Protein AF-0000000086547633 (afdb_homodimer)

Nearest PDB structures (foldseek):
  3s8i-assembly1_B  TM=8.108E-01  e=6.116E-10  Homo sapiens
  7efy-assembly1_A-2  TM=8.345E-01  e=5.286E-09  Cryptosporidium hominis
  3s8i-assembly1_A  TM=7.869E-01  e=4.187E-09  Homo sapiens
  4rgh-assembly1_A  TM=7.780E-01  e=7.074E-09  Homo sapiens
  5ys4-assembly1_A  TM=8.271E-01  e=6.870E-08  Leishmania major

Organism: Oryzias melastigma (NCBI:txid30732)

Foldseek 3Di:
DCPVVLLPWWWFWKWFDDDPDDTDIFIETEDAPFAFKEFEPVLCVVRVFDWDWDQDPVGIWIKTQATWIGDPPDIDGGMHTYDYPDPHGMYGYNNRCVVQVKDQDVPQQWIDGPPDPDTTHTDNSPPPPPPPPPVPPDD/DCPVVLLPWWWFWKWFDDDPDDTDIFIETEDAPFAFKEFEPVLCVVRVFDWDWDQDPVGIWIKTQATWIGDPPDIDGGMHTYDYPDPHGMYGYNNRCVVQVKDQDPPQQWIDGPPDPDTTHTDRSPPPPPPPPVPPPPD

Structure (mmCIF, N/CA/C/O backbone):
data_AF-0000000086547633-model_v1
#
loop_
_entity.id
_entity.type
_entity.pdbx_description
1 polymer 'Nuclear receptor-interacting protein 2'
#
loop_
_atom_site.group_PDB
_atom_site.id
_atom_site.type_symbol
_atom_site.label_atom_id
_atom_site.label_alt_id
_atom_site.label_comp_id
_atom_site.label_asym_id
_atom_site.label_entity_id
_atom_site.label_seq_id
_atom_site.pdbx_PDB_ins_code
_atom_site.Cartn_x
_atom_site.Cartn_y
_atom_site.Cartn_z
_atom_site.occupancy
_atom_site.B_iso_or_equiv
_atom_site.auth_seq_id
_atom_site.auth_comp_id
_atom_site.auth_asym_id
_atom_site.auth_atom_id
_atom_site.pdbx_PDB_model_num
ATOM 1 N N . MET A 1 1 ? 9.406 12.094 -18.25 1 25.41 1 MET A N 1
ATOM 2 C CA . MET A 1 1 ? 9.828 11.328 -17.078 1 25.41 1 MET A CA 1
ATOM 3 C C . MET A 1 1 ? 8.625 10.844 -16.281 1 25.41 1 MET A C 1
ATOM 5 O O . MET A 1 1 ? 7.527 11.391 -16.406 1 25.41 1 MET A O 1
ATOM 9 N N . HIS A 1 2 ? 8.641 9.633 -15.438 1 34.62 2 HIS A N 1
ATOM 10 C CA . HIS A 1 2 ? 7.586 8.68 -15.109 1 34.62 2 HIS A CA 1
ATOM 11 C C . HIS A 1 2 ? 6.508 9.32 -14.242 1 34.62 2 HIS A C 1
ATOM 13 O O . HIS A 1 2 ? 6.672 9.43 -13.023 1 34.62 2 HIS A O 1
ATOM 19 N N . SER A 1 3 ? 5.961 10.234 -14.633 1 38 3 SER A N 1
ATOM 20 C CA . SER A 1 3 ? 4.719 10.852 -14.18 1 38 3 SER A CA 1
ATOM 21 C C . SER A 1 3 ? 3.695 9.805 -13.766 1 38 3 SER A C 1
ATOM 23 O O . SER A 1 3 ? 2.533 10.125 -13.516 1 38 3 SER A O 1
ATOM 25 N N . GLY A 1 4 ? 3.916 8.594 -14.133 1 42.56 4 GLY A N 1
ATOM 26 C CA . GLY A 1 4 ? 2.982 7.488 -13.984 1 42.56 4 GLY A CA 1
ATOM 27 C C . GLY A 1 4 ? 2.658 7.172 -12.539 1 42.56 4 GLY A C 1
ATOM 28 O O . GLY A 1 4 ? 1.712 6.434 -12.25 1 42.56 4 GLY A O 1
ATOM 29 N N . LYS A 1 5 ? 3.592 7.543 -11.695 1 50.34 5 LYS A N 1
ATOM 30 C CA . LYS A 1 5 ? 3.508 7.152 -10.297 1 50.34 5 LYS A CA 1
ATOM 31 C C . LYS A 1 5 ? 2.254 7.719 -9.641 1 50.34 5 LYS A C 1
ATOM 33 O O . LYS A 1 5 ? 1.578 7.027 -8.875 1 50.34 5 LYS A O 1
ATOM 38 N N . ALA A 1 6 ? 1.922 9.094 -10.07 1 51.91 6 ALA A N 1
ATOM 39 C CA . ALA A 1 6 ? 0.81 9.773 -9.406 1 51.91 6 ALA A CA 1
ATOM 40 C C . ALA A 1 6 ? -0.529 9.188 -9.852 1 51.91 6 ALA A C 1
ATOM 42 O O . ALA A 1 6 ? -1.504 9.219 -9.094 1 51.91 6 ALA A O 1
ATOM 43 N N . LEU A 1 7 ? -0.428 8.578 -11.062 1 54.03 7 LEU A N 1
ATOM 44 C CA . LEU A 1 7 ? -1.697 8.32 -11.734 1 54.03 7 LEU A CA 1
ATOM 45 C C . LEU A 1 7 ? -2.477 7.215 -11.023 1 54.03 7 LEU A C 1
ATOM 47 O O . LEU A 1 7 ? -3.709 7.203 -11.055 1 54.03 7 LEU A O 1
ATOM 51 N N . ASN A 1 8 ? -1.769 6.344 -10.094 1 66.56 8 ASN A N 1
ATOM 52 C CA . ASN A 1 8 ? -2.615 5.258 -9.61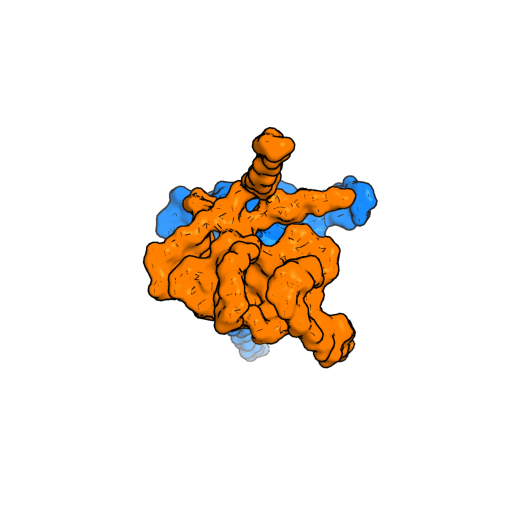7 1 66.56 8 ASN A CA 1
ATOM 53 C C . ASN A 1 8 ? -2.576 5.145 -8.094 1 66.56 8 ASN A C 1
ATOM 55 O O . ASN A 1 8 ? -3.129 4.207 -7.52 1 66.56 8 ASN A O 1
ATOM 59 N N . GLN A 1 9 ? -2.09 6.289 -7.605 1 80.5 9 GLN A N 1
ATOM 60 C CA . GLN A 1 9 ? -2.068 6.215 -6.148 1 80.5 9 GLN A CA 1
ATOM 61 C C . GLN A 1 9 ? -3.414 6.621 -5.559 1 80.5 9 GLN A C 1
ATOM 63 O O . GLN A 1 9 ? -4.055 7.559 -6.043 1 80.5 9 GLN A O 1
ATOM 68 N N . GLN A 1 10 ? -3.928 5.926 -4.605 1 90.38 10 GLN A N 1
ATOM 69 C CA . GLN A 1 10 ? -5.168 6.281 -3.926 1 90.38 10 GLN A CA 1
ATOM 70 C C . GLN A 1 10 ? -4.949 7.422 -2.938 1 90.38 10 GLN A C 1
ATOM 72 O O . GLN A 1 10 ? -4.211 7.27 -1.961 1 90.38 10 GLN A O 1
ATOM 77 N N . SER A 1 11 ? -5.551 8.516 -3.291 1 95 11 SER A N 1
ATOM 78 C CA . SER A 1 11 ? -5.395 9.695 -2.443 1 95 11 SER A CA 1
ATOM 79 C C . SER A 1 11 ? -6.75 10.227 -1.98 1 95 11 SER A C 1
ATOM 81 O O . SER A 1 11 ? -7.781 9.922 -2.588 1 95 11 SER A O 1
ATOM 83 N N . PHE A 1 12 ? -6.797 10.875 -0.845 1 95.75 12 PHE A N 1
ATOM 84 C CA . PHE A 1 12 ? -7.98 11.531 -0.295 1 95.75 12 PHE A CA 1
ATOM 85 C C . PHE A 1 12 ? -7.621 12.898 0.277 1 95.75 12 PHE A C 1
ATOM 87 O O . PHE A 1 12 ? -6.445 13.227 0.415 1 95.75 12 PHE A O 1
ATOM 94 N N . VAL A 1 13 ? -8.609 13.672 0.499 1 95.75 13 VAL A N 1
ATOM 95 C CA . VAL A 1 13 ? -8.383 15.023 1.005 1 95.75 13 VAL A CA 1
ATOM 96 C C . VAL A 1 13 ? -8.531 15.039 2.525 1 95.75 13 VAL A C 1
ATOM 98 O O . VAL A 1 13 ? -9.5 14.5 3.068 1 95.75 13 VAL A O 1
ATOM 101 N N . CYS A 1 14 ? -7.531 15.547 3.154 1 95.25 14 CYS A N 1
ATOM 102 C CA . CYS A 1 14 ? -7.609 15.891 4.57 1 95.25 14 CYS A CA 1
ATOM 103 C C . CYS A 1 14 ? -7.246 17.344 4.805 1 95.25 14 CYS A C 1
ATOM 105 O O . CYS A 1 14 ? -6.996 18.094 3.852 1 95.25 14 CYS A O 1
ATOM 107 N N . ARG A 1 15 ? -7.426 17.766 6.09 1 94.12 15 ARG A N 1
ATOM 108 C CA . ARG A 1 15 ? -7.191 19.172 6.387 1 94.12 15 ARG A CA 1
ATOM 109 C C . ARG A 1 15 ? -6.191 19.328 7.527 1 94.12 15 ARG A C 1
ATOM 111 O O . ARG A 1 15 ? -6.199 18.547 8.484 1 94.12 15 ARG A O 1
ATOM 118 N N . ARG A 1 16 ? -5.367 20.312 7.266 1 93.56 16 ARG A N 1
ATOM 119 C CA . ARG A 1 16 ? -4.508 20.703 8.383 1 93.56 16 ARG A CA 1
ATOM 120 C C . ARG A 1 16 ? -5.328 21.234 9.547 1 93.56 16 ARG A C 1
ATOM 122 O O . ARG A 1 16 ? -6.27 22.016 9.344 1 93.56 16 ARG A O 1
ATOM 129 N N . SER A 1 17 ? -5.004 20.75 10.68 1 89.38 17 SER A N 1
ATOM 130 C CA . SER A 1 17 ? -5.68 21.234 11.875 1 89.38 17 SER A CA 1
ATOM 131 C C . SER A 1 17 ? -4.684 21.797 12.891 1 89.38 17 SER A C 1
ATOM 133 O O . SER A 1 17 ? -3.486 21.5 12.812 1 89.38 17 SER A O 1
ATOM 135 N N . GLY A 1 18 ? -5.059 22.656 13.68 1 77.44 18 GLY A N 1
ATOM 136 C CA . GLY A 1 18 ? -4.223 23.266 14.703 1 77.44 18 GLY A CA 1
ATOM 137 C C . GLY A 1 18 ? -4.586 24.719 14.992 1 77.44 18 GLY A C 1
ATOM 138 O O . GLY A 1 18 ? -5.383 25.312 14.273 1 77.44 18 GLY A O 1
ATOM 139 N N . PRO A 1 19 ? -3.963 24.969 16.156 1 73.31 19 PRO A N 1
ATOM 140 C CA . PRO A 1 19 ? -4.27 26.344 16.547 1 73.31 19 PRO A CA 1
ATOM 141 C C . PRO A 1 19 ? -3.771 27.375 15.531 1 73.31 19 PRO A C 1
ATOM 143 O O . PRO A 1 19 ? -2.711 27.188 14.93 1 73.31 19 PRO A O 1
ATOM 146 N N . ARG A 1 20 ? -4.641 28.375 15.086 1 66.62 20 ARG A N 1
ATOM 147 C CA . ARG A 1 20 ? -4.277 29.562 14.305 1 66.62 20 ARG A CA 1
ATOM 148 C C . ARG A 1 20 ? -4.102 29.203 12.828 1 66.62 20 ARG A C 1
ATOM 150 O O . ARG A 1 20 ? -3.465 29.938 12.078 1 66.62 20 ARG A O 1
ATOM 157 N N . CYS A 1 21 ? -4.414 27.922 12.531 1 66.12 21 CYS A N 1
ATOM 158 C CA . CYS A 1 21 ? -4.215 27.625 11.117 1 66.12 21 CYS A CA 1
ATOM 159 C C . CYS A 1 21 ? -5.523 27.75 10.352 1 66.12 21 CYS A C 1
ATOM 161 O O . CYS A 1 21 ? -6.602 27.547 10.914 1 66.12 21 CYS A O 1
ATOM 163 N N . CYS A 1 22 ? -5.449 28.453 9.336 1 68.38 22 CYS A N 1
ATOM 164 C CA . CYS A 1 22 ? -6.535 28.328 8.367 1 68.38 22 CYS A CA 1
ATOM 165 C C . CYS A 1 22 ? -6.629 26.891 7.848 1 68.38 22 CYS A C 1
ATOM 167 O O . CYS A 1 22 ? -5.621 26.188 7.754 1 68.38 22 CYS A O 1
ATOM 169 N N . GLU A 1 23 ? -7.785 26.453 7.867 1 80.69 23 GLU A N 1
ATOM 170 C CA . GLU A 1 23 ? -7.992 25.094 7.371 1 80.69 23 GLU A CA 1
ATOM 171 C C . GLU A 1 23 ? -7.5 24.953 5.934 1 80.69 23 GLU A C 1
ATOM 173 O O . GLU A 1 23 ? -7.98 25.656 5.035 1 80.69 23 GLU A O 1
ATOM 178 N N . THR A 1 24 ? -6.371 24.328 5.789 1 90.94 24 THR A N 1
ATOM 179 C CA . THR A 1 24 ? -5.797 24.094 4.473 1 90.94 24 THR A CA 1
ATOM 180 C C . THR A 1 24 ? -5.938 22.625 4.082 1 90.94 24 THR A C 1
ATOM 182 O O . THR A 1 24 ? -5.664 21.734 4.891 1 90.94 24 THR A O 1
ATOM 185 N N . GLU A 1 25 ? -6.395 22.484 2.854 1 94 25 GLU A N 1
ATOM 186 C CA . GLU A 1 25 ? -6.547 21.125 2.348 1 94 25 GLU A CA 1
ATOM 187 C C . GLU A 1 25 ? -5.191 20.5 2.047 1 94 25 GLU A C 1
ATOM 189 O O . GLU A 1 25 ? -4.281 21.172 1.554 1 94 25 GLU A O 1
ATOM 194 N N . VAL A 1 26 ? -5.094 19.234 2.348 1 95.38 26 VAL A N 1
ATOM 195 C CA . VAL A 1 26 ? -3.906 18.438 2.061 1 95.38 26 VAL A CA 1
ATOM 196 C C . VAL A 1 26 ? -4.312 17.141 1.354 1 95.38 26 VAL A C 1
ATOM 198 O O . VAL A 1 26 ? -5.219 16.438 1.807 1 95.38 26 VAL A O 1
ATOM 201 N N . LYS A 1 27 ? -3.688 16.859 0.276 1 95.06 27 LYS A N 1
ATOM 202 C CA . LYS A 1 27 ? -3.893 15.586 -0.405 1 95.06 27 LYS A CA 1
ATOM 203 C C . LYS A 1 27 ? -3.006 14.492 0.191 1 95.06 27 LYS A C 1
ATOM 205 O O . LYS A 1 27 ? -1.778 14.594 0.152 1 95.06 27 LYS A O 1
ATOM 210 N N . ALA A 1 28 ? -3.676 13.547 0.728 1 96 28 ALA A N 1
ATOM 211 C CA . ALA A 1 28 ? -2.938 12.445 1.341 1 96 28 ALA A CA 1
ATOM 212 C C . ALA A 1 28 ? -3.098 11.156 0.534 1 96 28 ALA A C 1
ATOM 214 O O . ALA A 1 28 ? -4.211 10.805 0.129 1 96 28 ALA A O 1
ATOM 215 N N . SER A 1 29 ? -2.021 10.508 0.316 1 95.38 29 SER A N 1
ATOM 216 C CA . SER A 1 29 ? -2.037 9.188 -0.296 1 95.38 29 SER A CA 1
ATOM 217 C C . SER A 1 29 ? -1.768 8.094 0.738 1 95.38 29 SER A C 1
ATOM 219 O O . SER A 1 29 ? -1.358 8.391 1.863 1 95.38 29 SER A O 1
ATOM 221 N N . ILE A 1 30 ? -2.078 6.871 0.291 1 95.75 30 ILE A N 1
ATOM 222 C CA . ILE A 1 30 ? -1.912 5.715 1.162 1 95.75 30 ILE A CA 1
ATOM 223 C C . ILE A 1 30 ? -0.838 4.789 0.594 1 95.75 30 ILE A C 1
ATOM 225 O O . ILE A 1 30 ? -0.852 4.473 -0.598 1 95.75 30 ILE A O 1
ATOM 229 N N . ASN A 1 31 ? 0.057 4.414 1.438 1 94.5 31 ASN A N 1
ATOM 230 C CA . ASN A 1 31 ? 1.119 3.502 1.03 1 94.5 31 ASN A CA 1
ATOM 231 C C . ASN A 1 31 ? 1.36 2.418 2.078 1 94.5 31 ASN A C 1
ATOM 233 O O . ASN A 1 31 ? 2.102 2.633 3.039 1 94.5 31 ASN A O 1
ATOM 237 N N . THR A 1 32 ? 0.787 1.24 1.838 1 94.5 32 THR A N 1
ATOM 238 C CA . THR A 1 32 ? 0.922 0.151 2.799 1 94.5 32 THR A CA 1
ATOM 239 C C . THR A 1 32 ? 2.289 -0.516 2.672 1 94.5 32 THR A C 1
ATOM 241 O O . THR A 1 32 ? 2.656 -1.353 3.5 1 94.5 32 THR A O 1
ATOM 244 N N . GLY A 1 33 ? 3.031 -0.165 1.696 1 92.38 33 GLY A N 1
ATOM 245 C CA . GLY A 1 33 ? 4.367 -0.703 1.507 1 92.38 33 GLY A CA 1
ATOM 246 C C . GLY A 1 33 ? 5.434 0.069 2.264 1 92.38 33 GLY A C 1
ATOM 247 O O . GLY A 1 33 ? 6.59 -0.354 2.322 1 92.38 33 GLY A O 1
ATOM 248 N N . SER A 1 34 ? 5.059 1.14 2.779 1 93.69 34 SER A N 1
ATOM 249 C CA . SER A 1 34 ? 5.969 1.955 3.578 1 93.69 34 SER A CA 1
ATOM 250 C C . SER A 1 34 ? 5.562 1.959 5.047 1 93.69 34 SER A C 1
ATOM 252 O O . SER A 1 34 ? 4.391 2.17 5.371 1 93.69 34 SER A O 1
ATOM 254 N N . LEU A 1 35 ? 6.473 1.732 5.898 1 94.31 35 LEU A N 1
ATOM 255 C CA . LEU A 1 35 ? 6.191 1.751 7.328 1 94.31 35 LEU A CA 1
ATOM 256 C C . LEU A 1 35 ? 5.883 3.166 7.805 1 94.31 35 LEU A C 1
ATOM 258 O O . LEU A 1 35 ? 4.941 3.377 8.57 1 94.31 35 LEU A O 1
ATOM 262 N N . HIS A 1 36 ? 6.605 4.133 7.277 1 95.81 36 HIS A N 1
ATOM 263 C CA . HIS A 1 36 ? 6.543 5.5 7.789 1 95.81 36 HIS A CA 1
ATOM 264 C C . HIS A 1 36 ? 5.785 6.41 6.832 1 95.81 36 HIS A C 1
ATOM 266 O O . HIS A 1 36 ? 5.664 6.105 5.641 1 95.81 36 HIS A O 1
ATOM 272 N N . ASN A 1 37 ? 5.352 7.559 7.453 1 96.81 37 ASN A N 1
ATOM 273 C CA . ASN A 1 37 ? 4.77 8.609 6.621 1 96.81 37 ASN A CA 1
ATOM 274 C C . ASN A 1 37 ? 5.848 9.398 5.887 1 96.81 37 ASN A C 1
ATOM 276 O O . ASN A 1 37 ? 6.977 9.516 6.367 1 96.81 37 ASN A O 1
ATOM 280 N N . HIS A 1 38 ? 5.449 9.93 4.773 1 96.69 38 HIS A N 1
ATOM 281 C CA . HIS A 1 38 ? 6.312 10.828 4.016 1 96.69 38 HIS A CA 1
ATOM 282 C C . HIS A 1 38 ? 5.57 12.094 3.607 1 96.69 38 HIS A C 1
ATOM 284 O O . HIS A 1 38 ? 4.379 12.047 3.289 1 96.69 38 HIS A O 1
ATOM 290 N N . ILE A 1 39 ? 6.301 13.18 3.555 1 96.75 39 ILE A N 1
ATOM 291 C CA . ILE A 1 39 ? 5.75 14.461 3.139 1 96.75 39 ILE A CA 1
ATOM 292 C C . ILE A 1 39 ? 6.746 15.18 2.227 1 96.75 39 ILE A C 1
ATOM 294 O O . ILE A 1 39 ? 7.957 15.117 2.451 1 96.75 39 ILE A O 1
ATOM 298 N N . SER A 1 40 ? 6.191 15.828 1.186 1 95.5 40 SER A N 1
ATOM 299 C CA . SER A 1 40 ? 7.082 16.531 0.267 1 95.5 40 SER A CA 1
ATOM 300 C C . SER A 1 40 ? 7.602 17.828 0.886 1 95.5 40 SER A C 1
ATOM 302 O O . SER A 1 40 ? 6.91 18.469 1.681 1 95.5 40 SER A O 1
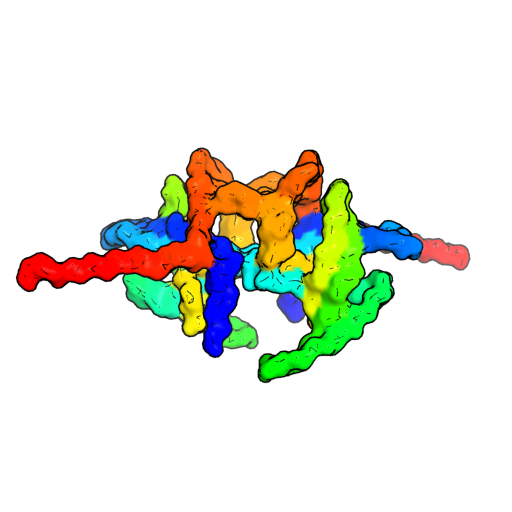ATOM 304 N N . ALA A 1 41 ? 8.852 18.172 0.425 1 95.25 41 ALA A N 1
ATOM 305 C CA . ALA A 1 41 ? 9.414 19.438 0.866 1 95.25 41 ALA A CA 1
ATOM 306 C C . ALA A 1 41 ? 8.516 20.609 0.47 1 95.25 41 ALA A C 1
ATOM 308 O O . ALA A 1 41 ? 8.367 21.578 1.229 1 95.25 41 ALA A O 1
ATOM 309 N N . SER A 1 42 ? 7.969 20.531 -0.694 1 93.75 42 SER A N 1
ATOM 310 C CA . SER A 1 42 ? 7.07 21.594 -1.166 1 93.75 42 SER A CA 1
ATOM 311 C C . SER A 1 42 ? 5.836 21.703 -0.276 1 93.75 42 SER A C 1
ATOM 313 O O . SER A 1 42 ? 5.367 22.797 0.009 1 93.75 42 SER A O 1
ATOM 315 N N . CYS A 1 43 ? 5.262 20.625 0.138 1 93.75 43 CYS A N 1
ATOM 316 C CA . CYS A 1 43 ? 4.113 20.625 1.038 1 93.75 43 CYS A CA 1
ATOM 317 C C . CYS A 1 43 ? 4.48 21.234 2.389 1 93.75 43 CYS A C 1
ATOM 319 O O . CYS A 1 43 ? 3.697 21.984 2.967 1 93.75 43 CYS A O 1
ATOM 321 N N . CYS A 1 44 ? 5.641 20.922 2.918 1 93.5 44 CYS A N 1
ATOM 322 C CA . CYS A 1 44 ? 6.113 21.516 4.164 1 93.5 44 CYS A CA 1
ATOM 323 C C . CYS A 1 44 ? 6.137 23.031 4.074 1 93.5 44 CYS A C 1
ATOM 325 O O . CYS A 1 44 ? 5.652 23.719 4.977 1 93.5 44 CYS A O 1
ATOM 327 N N . ARG A 1 45 ? 6.711 23.422 3.029 1 92.5 45 ARG A N 1
ATOM 328 C CA . ARG A 1 45 ? 6.801 24.875 2.828 1 92.5 45 ARG A CA 1
ATOM 329 C C . ARG A 1 45 ? 5.414 25.5 2.766 1 92.5 45 ARG A C 1
ATOM 331 O O . ARG A 1 45 ? 5.156 26.516 3.416 1 92.5 45 ARG A O 1
ATOM 338 N N . ARG A 1 46 ? 4.531 24.922 2.008 1 90.81 46 ARG A N 1
ATOM 339 C CA . ARG A 1 46 ? 3.172 25.422 1.84 1 90.81 46 ARG A CA 1
ATOM 340 C C . ARG A 1 46 ? 2.451 25.516 3.182 1 90.81 46 ARG A C 1
ATOM 342 O O . ARG A 1 46 ? 1.68 26.453 3.414 1 90.81 46 ARG A O 1
ATOM 349 N N . LEU A 1 47 ? 2.666 24.531 4.062 1 91.19 47 LEU A N 1
ATOM 350 C CA . LEU A 1 47 ? 1.95 24.453 5.332 1 91.19 47 LEU A CA 1
ATOM 351 C C . LEU A 1 47 ? 2.697 25.203 6.43 1 91.19 47 LEU A C 1
ATOM 353 O O . LEU A 1 47 ? 2.213 25.297 7.559 1 91.19 47 LEU A O 1
ATOM 357 N N . GLY A 1 48 ? 3.896 25.625 6.117 1 91.12 48 GLY A N 1
ATOM 358 C CA . GLY A 1 48 ? 4.695 26.328 7.105 1 91.12 48 GLY A CA 1
ATOM 359 C C . GLY A 1 48 ? 5.273 25.406 8.164 1 91.12 48 GLY A C 1
ATOM 360 O O . GLY A 1 48 ? 5.352 25.781 9.344 1 91.12 48 GLY A O 1
ATOM 361 N N . LEU A 1 49 ? 5.633 24.297 7.777 1 92.5 49 LEU A N 1
ATOM 362 C CA . LEU A 1 49 ? 6.199 23.328 8.711 1 92.5 49 LEU A CA 1
ATOM 363 C C . LEU A 1 49 ? 7.723 23.406 8.727 1 92.5 49 LEU A C 1
ATOM 365 O O . LEU A 1 49 ? 8.344 23.609 7.68 1 92.5 49 LEU A O 1
ATOM 369 N N . VAL A 1 50 ? 8.305 23.172 9.891 1 94.62 50 VAL A N 1
ATOM 370 C CA . VAL A 1 50 ? 9.75 23.156 10.062 1 94.62 50 VAL A CA 1
ATOM 371 C C . VAL A 1 50 ? 10.219 21.719 10.32 1 94.62 50 VAL A C 1
ATOM 373 O O . VAL A 1 50 ? 9.711 21.047 11.219 1 94.62 50 VAL A O 1
ATOM 376 N N . ALA A 1 51 ? 11.148 21.281 9.453 1 95.19 51 ALA A N 1
ATOM 377 C CA . ALA A 1 51 ? 11.68 19.922 9.578 1 95.19 51 ALA A CA 1
ATOM 378 C C . ALA A 1 51 ? 12.891 19.891 10.5 1 95.19 51 ALA A C 1
ATOM 380 O O . ALA A 1 51 ? 13.641 20.875 10.594 1 95.19 51 ALA A O 1
ATOM 381 N N . SER A 1 52 ? 12.945 18.719 11.203 1 96 52 SER A N 1
ATOM 382 C CA . SER A 1 52 ? 14.141 18.438 11.992 1 96 52 SER A CA 1
ATOM 383 C C . SER A 1 52 ? 15.047 17.438 11.281 1 96 52 SER A C 1
ATOM 385 O O . SER A 1 52 ? 14.57 16.484 10.656 1 96 52 SER A O 1
ATOM 387 N N . GLU A 1 53 ? 16.297 17.578 11.484 1 95.31 53 GLU A N 1
ATOM 388 C CA . GLU A 1 53 ? 17.266 16.656 10.914 1 95.31 53 GLU A CA 1
ATOM 389 C C . GLU A 1 53 ? 17.469 15.438 11.828 1 95.31 53 GLU A C 1
ATOM 391 O O . GLU A 1 53 ? 17.625 15.586 13.039 1 95.31 53 GLU A O 1
ATOM 396 N N . ASP A 1 54 ? 17.375 14.32 11.203 1 92.25 54 ASP A N 1
ATOM 397 C CA . ASP A 1 54 ? 17.625 13.062 11.906 1 92.25 54 ASP A CA 1
ATOM 398 C C . ASP A 1 54 ? 18.875 12.375 11.383 1 92.25 54 ASP A C 1
ATOM 400 O O . ASP A 1 54 ? 19.031 12.211 10.164 1 92.25 54 ASP A O 1
ATOM 404 N N . ARG A 1 55 ? 19.812 12.141 12.242 1 90.75 55 ARG A N 1
ATOM 405 C CA . ARG A 1 55 ? 21.016 11.422 11.852 1 90.75 55 ARG A CA 1
ATOM 406 C C . ARG A 1 55 ? 20.969 9.969 12.32 1 90.75 55 ARG A C 1
ATOM 408 O O . ARG A 1 55 ? 20.578 9.695 13.461 1 90.75 55 ARG A O 1
ATOM 415 N N . SER A 1 56 ? 21.125 9.117 11.383 1 86.69 56 SER A N 1
ATOM 416 C CA . SER A 1 56 ? 21.188 7.691 11.703 1 86.69 56 SER A CA 1
ATOM 417 C C . SER A 1 56 ? 22.391 7.031 11.016 1 86.69 56 SER A C 1
ATOM 419 O O . SER A 1 56 ? 23.031 7.633 10.156 1 86.69 56 SER A O 1
ATOM 421 N N . PRO A 1 57 ? 22.672 5.848 11.492 1 89.5 57 PRO A N 1
ATOM 422 C CA . PRO A 1 57 ? 23.734 5.121 10.805 1 89.5 57 PRO A CA 1
ATOM 423 C C . PRO A 1 57 ? 23.5 5.004 9.305 1 89.5 57 PRO A C 1
ATOM 425 O O . PRO A 1 57 ? 24.438 4.844 8.531 1 89.5 57 PRO A O 1
ATOM 428 N N . CYS A 1 58 ? 22.281 5.121 8.852 1 85.75 58 CYS A N 1
ATOM 429 C CA . CYS A 1 58 ? 21.938 4.957 7.441 1 85.75 58 CYS A CA 1
ATOM 430 C C . CYS A 1 58 ? 22.031 6.285 6.699 1 85.75 58 CYS A C 1
ATOM 432 O O . CYS A 1 58 ? 21.859 6.332 5.48 1 85.75 58 CYS A O 1
ATOM 434 N N . GLY A 1 59 ? 22.266 7.348 7.434 1 90.31 59 GLY A N 1
ATOM 435 C CA . GLY A 1 59 ? 22.406 8.648 6.793 1 90.31 59 GLY A CA 1
ATOM 436 C C . GLY A 1 59 ? 21.609 9.742 7.488 1 90.31 59 GLY A C 1
ATOM 437 O O . GLY A 1 59 ? 21.312 9.625 8.68 1 90.31 59 GLY A O 1
ATOM 438 N N . VAL A 1 60 ? 21.562 10.766 6.723 1 91.5 60 VAL A N 1
ATOM 439 C CA . VAL A 1 60 ? 20.844 11.938 7.234 1 91.5 60 VAL A CA 1
ATOM 440 C C . VAL A 1 60 ? 19.469 12.016 6.605 1 91.5 60 VAL A C 1
ATOM 442 O O . VAL A 1 60 ? 19.312 11.852 5.395 1 91.5 60 VAL A O 1
ATOM 445 N N . SER A 1 61 ? 18.484 12.227 7.398 1 93.88 61 SER A N 1
ATOM 446 C CA . SER A 1 61 ? 17.109 12.453 6.941 1 93.88 61 SER A CA 1
ATOM 447 C C . SER A 1 61 ? 16.484 13.648 7.656 1 93.88 61 SER A C 1
ATOM 449 O O . SER A 1 61 ? 17.062 14.195 8.586 1 93.88 61 SER A O 1
ATOM 451 N N . SER A 1 62 ? 15.445 14.188 7.07 1 95.62 62 SER A N 1
ATOM 452 C CA . SER A 1 62 ? 14.664 15.25 7.691 1 95.62 62 SER A CA 1
ATOM 453 C C . SER A 1 62 ? 13.242 14.789 7.984 1 95.62 62 SER A C 1
ATOM 455 O O . SER A 1 62 ? 12.664 14.008 7.223 1 95.62 62 SER A O 1
ATOM 457 N N . SER A 1 63 ? 12.734 15.312 9.133 1 97 63 SER A N 1
ATOM 458 C CA . SER A 1 63 ? 11.375 14.93 9.5 1 97 63 SER A CA 1
ATOM 459 C C . SER A 1 63 ? 10.609 16.109 10.094 1 97 63 SER A C 1
ATOM 461 O O . SER A 1 63 ? 11.203 17.047 10.625 1 97 63 SER A O 1
ATOM 463 N N . VAL A 1 64 ? 9.289 15.984 9.859 1 96.88 64 VAL A N 1
ATOM 464 C CA . VAL A 1 64 ? 8.375 16.859 10.594 1 96.88 64 VAL A CA 1
ATOM 465 C C . VAL A 1 64 ? 7.66 16.047 11.68 1 96.88 64 VAL A C 1
ATOM 467 O O . VAL A 1 64 ? 7.23 14.922 11.438 1 96.88 64 VAL A O 1
ATOM 470 N N . THR A 1 65 ? 7.566 16.516 12.852 1 94.12 65 THR A N 1
ATOM 471 C CA . THR A 1 65 ? 6.973 15.773 13.953 1 94.12 65 THR A CA 1
ATOM 472 C C . THR A 1 65 ? 5.668 16.422 14.406 1 94.12 65 THR A C 1
ATOM 474 O O . THR A 1 65 ? 4.938 15.852 15.227 1 94.12 65 THR A O 1
ATOM 477 N N . ALA A 1 66 ? 5.258 17.484 13.891 1 87.94 66 ALA A N 1
ATOM 478 C CA . ALA A 1 66 ? 4.113 18.266 14.367 1 87.94 66 ALA A CA 1
ATOM 479 C C . ALA A 1 66 ? 3.002 18.297 13.32 1 87.94 66 ALA A C 1
ATOM 481 O O . ALA A 1 66 ? 2.391 19.344 13.094 1 87.94 66 ALA A O 1
ATOM 482 N N . LEU A 1 67 ? 2.789 17.297 12.695 1 94 67 LEU A N 1
ATOM 483 C CA . LEU A 1 67 ? 1.656 17.281 11.781 1 94 67 LEU A CA 1
ATOM 484 C C . LEU A 1 67 ? 0.343 17.125 12.539 1 94 67 LEU A C 1
ATOM 486 O O . LEU A 1 67 ? 0.207 16.219 13.359 1 94 67 LEU A O 1
ATOM 490 N N . GLN A 1 68 ? -0.492 18.062 12.438 1 94.88 68 GLN A N 1
ATOM 491 C CA . GLN A 1 68 ? -1.855 17.984 12.945 1 94.88 68 GLN A CA 1
ATOM 492 C C . GLN A 1 68 ? -2.873 18.016 11.812 1 94.88 68 GLN A C 1
ATOM 494 O O . GLN A 1 68 ? -3.039 19.047 11.156 1 94.88 68 GLN A O 1
ATOM 499 N N . LEU A 1 69 ? -3.582 16.953 11.633 1 95.19 69 LEU A N 1
ATOM 500 C CA . LEU A 1 69 ? -4.496 16.812 10.508 1 95.19 69 LEU A CA 1
ATOM 501 C C . LEU A 1 69 ? -5.906 16.5 10.992 1 95.19 69 LEU A C 1
ATOM 503 O O . LEU A 1 69 ? -6.086 15.953 12.078 1 95.19 69 LEU A O 1
ATOM 507 N N . GLN A 1 70 ? -6.789 16.969 10.25 1 93.19 70 GLN A N 1
ATOM 508 C CA . GLN A 1 70 ? -8.164 16.469 10.352 1 93.19 70 GLN A CA 1
ATOM 509 C C . GLN A 1 70 ? -8.492 15.508 9.219 1 93.19 70 GLN A C 1
ATOM 511 O O . GLN A 1 70 ? -8.547 15.898 8.055 1 93.19 70 GLN A O 1
ATOM 516 N N . VAL A 1 71 ? -8.672 14.281 9.516 1 92.44 71 VAL A N 1
ATOM 517 C CA . VAL A 1 71 ? -9.07 13.242 8.578 1 92.44 71 VAL A CA 1
ATOM 518 C C . VAL A 1 71 ? -10.531 12.859 8.805 1 92.44 71 VAL A C 1
ATOM 520 O O . VAL A 1 71 ? -10.844 12.117 9.734 1 92.44 71 VAL A O 1
ATOM 523 N N . GLY A 1 72 ? -11.359 13.289 7.875 1 87.31 72 GLY A N 1
ATOM 524 C CA . GLY A 1 72 ? -12.766 13.242 8.227 1 87.31 72 GLY A CA 1
ATOM 525 C C . GLY A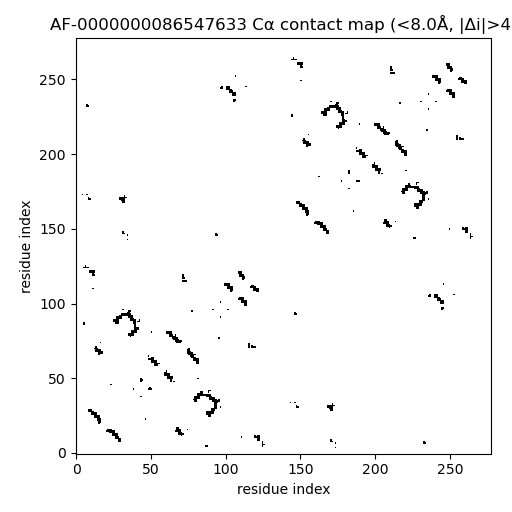 1 72 ? -13.094 13.992 9.508 1 87.31 72 GLY A C 1
ATOM 526 O O . GLY A 1 72 ? -12.812 15.188 9.617 1 87.31 72 GLY A O 1
ATOM 527 N N . ARG A 1 73 ? -13.609 13.242 10.516 1 86.44 73 ARG A N 1
ATOM 528 C CA . ARG A 1 73 ? -13.977 13.859 11.789 1 86.44 73 ARG A CA 1
ATOM 529 C C . ARG A 1 73 ? -12.945 13.547 12.867 1 86.44 73 ARG A C 1
ATOM 531 O O . ARG A 1 73 ? -13.125 13.914 14.031 1 86.44 73 ARG A O 1
ATOM 538 N N . GLN A 1 74 ? -11.914 12.977 12.383 1 89.31 74 GLN A N 1
ATOM 539 C CA . GLN A 1 74 ? -10.906 12.57 13.352 1 89.31 74 GLN A CA 1
ATOM 540 C C . GLN A 1 74 ? -9.656 13.438 13.25 1 89.31 74 GLN A C 1
ATOM 542 O O . GLN A 1 74 ? -9.219 13.773 12.148 1 89.31 74 GLN A O 1
ATOM 547 N N . ALA A 1 75 ? -9.195 13.773 14.492 1 91.69 75 ALA A N 1
ATOM 548 C CA . ALA A 1 75 ? -7.902 14.445 14.547 1 91.69 75 ALA A CA 1
ATOM 549 C C . ALA A 1 75 ? -6.758 13.438 14.516 1 91.69 75 ALA A C 1
ATOM 551 O O . ALA A 1 75 ? -6.832 12.383 15.156 1 91.69 75 ALA A O 1
ATOM 552 N N . LEU A 1 76 ? -5.754 13.773 13.719 1 94.06 76 LEU A N 1
ATOM 553 C CA . LEU A 1 76 ? -4.574 12.922 13.609 1 94.06 76 LEU A CA 1
ATOM 554 C C . LEU A 1 76 ? -3.299 13.727 13.844 1 94.06 76 LEU A C 1
ATOM 556 O O . LEU A 1 76 ? -3.072 14.742 13.188 1 94.06 76 LEU A O 1
ATOM 560 N N . ARG A 1 77 ? -2.594 13.281 14.852 1 95.75 77 ARG A N 1
ATOM 561 C CA . ARG A 1 77 ? -1.236 13.773 15.047 1 95.75 77 ARG A CA 1
ATOM 562 C C . ARG A 1 77 ? -0.206 12.734 14.641 1 95.75 77 ARG A C 1
ATOM 564 O O . ARG A 1 77 ? -0.27 11.578 15.086 1 95.75 77 ARG A O 1
ATOM 571 N N . CYS A 1 78 ? 0.648 13.156 13.805 1 96.69 78 CYS A N 1
ATOM 572 C CA . CYS A 1 78 ? 1.637 12.195 13.328 1 96.69 78 CYS A CA 1
ATOM 573 C C . CYS A 1 78 ? 2.896 12.906 12.844 1 96.69 78 CYS A C 1
ATOM 575 O O . CYS A 1 78 ? 2.973 14.133 12.867 1 96.69 78 CYS A O 1
ATOM 577 N N . SER A 1 79 ? 3.938 12.102 12.516 1 97.44 79 SER A N 1
ATOM 578 C CA . SER A 1 79 ? 5.188 12.578 11.922 1 97.44 79 SER A CA 1
ATOM 579 C C . SER A 1 79 ? 5.367 12.031 10.508 1 97.44 79 SER A C 1
ATOM 581 O O . SER A 1 79 ? 4.648 11.125 10.094 1 97.44 79 SER A O 1
ATOM 583 N N . ALA A 1 80 ? 6.254 12.695 9.828 1 97.38 80 ALA A N 1
ATOM 584 C CA . ALA A 1 80 ? 6.543 12.266 8.469 1 97.38 80 ALA A CA 1
ATOM 585 C C . ALA A 1 80 ? 7.973 12.617 8.07 1 97.38 80 ALA A C 1
ATOM 587 O O . ALA A 1 80 ? 8.477 13.688 8.414 1 97.38 80 ALA A O 1
ATOM 588 N N . PHE A 1 81 ? 8.602 11.719 7.316 1 96.81 81 PHE A N 1
ATOM 589 C CA . PHE A 1 81 ? 9.883 12.031 6.695 1 96.81 81 PHE A CA 1
ATOM 590 C C . PHE A 1 81 ? 9.688 12.945 5.488 1 96.81 81 PHE A C 1
ATOM 592 O O . PHE A 1 81 ? 8.773 12.75 4.691 1 96.81 81 PHE A O 1
ATOM 599 N N . VAL A 1 82 ? 10.609 13.875 5.363 1 96.88 82 VAL A N 1
ATOM 600 C CA . VAL A 1 82 ? 10.531 14.82 4.254 1 96.88 82 VAL A CA 1
ATOM 601 C C .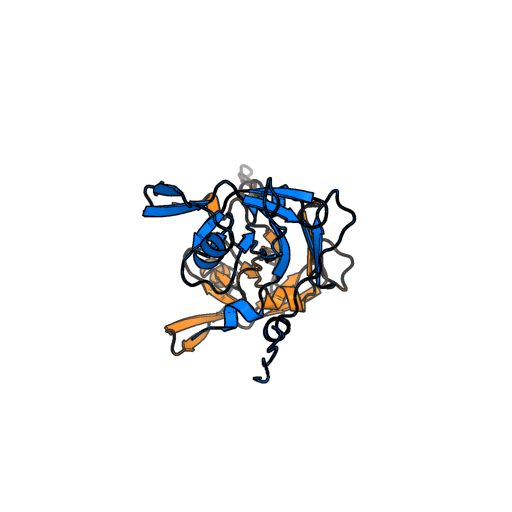 VAL A 1 82 ? 11.227 14.234 3.025 1 96.88 82 VAL A C 1
ATOM 603 O O . VAL A 1 82 ? 12.344 13.727 3.121 1 96.88 82 VAL A O 1
ATOM 606 N N . LYS A 1 83 ? 10.484 14.289 1.936 1 95 83 LYS A N 1
ATOM 607 C CA . LYS A 1 83 ? 11.047 13.844 0.663 1 95 83 LYS A CA 1
ATOM 608 C C . LYS A 1 83 ? 11.07 14.977 -0.354 1 95 83 LYS A C 1
ATOM 610 O O . LYS A 1 83 ? 10.141 15.773 -0.427 1 95 83 LYS A O 1
ATOM 615 N N . GLU A 1 84 ? 12.141 14.953 -1.118 1 87.75 84 GLU A N 1
ATOM 616 C CA . GLU A 1 84 ? 12.258 15.938 -2.189 1 87.75 84 GLU A CA 1
ATOM 617 C C . GLU A 1 84 ? 11.562 15.453 -3.461 1 87.75 84 GLU A C 1
ATOM 619 O O . GLU A 1 84 ? 11.57 14.258 -3.76 1 87.75 84 GLU A O 1
ATOM 624 N N . ASP A 1 85 ? 11.117 16.344 -4.355 1 65.62 85 ASP A N 1
ATOM 625 C CA . ASP A 1 85 ? 10.711 16.172 -5.746 1 65.62 85 ASP A CA 1
ATOM 626 C C . ASP A 1 85 ? 9.625 15.102 -5.875 1 65.62 85 ASP A C 1
ATOM 628 O O . ASP A 1 85 ? 9.648 14.297 -6.805 1 65.62 85 ASP A O 1
ATOM 632 N N . GLU A 1 86 ? 8.688 15.281 -4.844 1 65.94 86 GLU A N 1
ATOM 633 C CA . GLU A 1 86 ? 7.656 14.266 -5.027 1 65.94 86 GLU A CA 1
ATOM 634 C C . GLU A 1 86 ? 6.359 14.875 -5.547 1 65.94 86 GLU A C 1
ATOM 636 O O . GLU A 1 86 ? 6.098 16.062 -5.332 1 65.94 86 GLU A O 1
ATOM 641 N N . ALA A 1 87 ? 5.77 14.031 -6.32 1 64.81 87 ALA A N 1
ATOM 642 C CA . ALA A 1 87 ? 4.496 14.461 -6.895 1 64.81 87 ALA A CA 1
ATOM 643 C C . ALA A 1 87 ? 3.391 14.453 -5.844 1 64.81 87 ALA A C 1
ATOM 645 O O . ALA A 1 87 ? 2.354 15.094 -6.023 1 64.81 87 ALA A O 1
ATOM 646 N N . PHE A 1 88 ? 3.656 13.844 -4.797 1 78 88 PHE A N 1
ATOM 647 C CA . PHE A 1 88 ? 2.609 13.773 -3.785 1 78 88 PHE A CA 1
ATOM 648 C C . PHE A 1 88 ? 2.863 14.789 -2.672 1 78 88 PHE A C 1
ATOM 650 O O . PHE A 1 88 ? 4 15.219 -2.465 1 78 88 PHE A O 1
ATOM 657 N N . GLU A 1 89 ? 1.801 15.164 -2.004 1 91.44 89 GLU A N 1
ATOM 658 C CA . GLU A 1 89 ? 1.943 16.031 -0.834 1 91.44 89 GLU A CA 1
ATOM 659 C C . GLU A 1 89 ? 2.297 15.211 0.408 1 91.44 89 GLU A C 1
ATOM 661 O O . GLU A 1 89 ? 3.439 15.234 0.868 1 91.44 89 GLU A O 1
ATOM 666 N N . LEU A 1 90 ? 1.411 14.43 0.791 1 96.56 90 LEU A N 1
ATOM 667 C CA . LEU A 1 90 ? 1.543 13.617 1.992 1 96.56 90 LEU A CA 1
ATOM 668 C C . LEU A 1 90 ? 1.214 12.156 1.696 1 96.56 90 LEU A C 1
ATOM 670 O O . LEU A 1 90 ? 0.242 11.867 0.995 1 96.56 90 LEU A O 1
ATOM 674 N N . CYS A 1 91 ? 2.018 11.25 2.221 1 96.12 91 CYS A N 1
ATOM 675 C CA . CYS A 1 91 ? 1.783 9.812 2.123 1 96.12 91 CYS A CA 1
ATOM 676 C C . CYS A 1 91 ? 1.729 9.172 3.506 1 96.12 91 CYS A C 1
ATOM 678 O O . CYS A 1 91 ? 2.684 9.273 4.277 1 96.12 91 CYS A O 1
ATOM 680 N N . LEU A 1 92 ? 0.617 8.555 3.773 1 96.62 92 LEU A N 1
ATOM 681 C CA . LEU A 1 92 ? 0.477 7.855 5.047 1 96.62 92 LEU A CA 1
ATOM 682 C C . LEU A 1 92 ? 0.959 6.414 4.93 1 96.62 92 LEU A C 1
ATOM 684 O O . LEU A 1 92 ? 0.512 5.676 4.051 1 96.62 92 LEU A O 1
ATOM 688 N N . GLY A 1 93 ? 1.803 6.09 5.812 1 96.06 93 GLY A N 1
ATOM 689 C CA . GLY A 1 93 ? 2.379 4.754 5.84 1 96.06 93 GLY A CA 1
ATOM 690 C C . GLY A 1 93 ? 1.601 3.783 6.707 1 96.06 93 GLY A C 1
ATOM 691 O O . GLY A 1 93 ? 0.606 4.16 7.328 1 96.06 93 GLY A O 1
ATOM 692 N N . LEU A 1 94 ? 2.072 2.59 6.695 1 95.94 94 LEU A N 1
ATOM 693 C CA . LEU A 1 94 ? 1.373 1.463 7.305 1 95.94 94 LEU A CA 1
ATOM 694 C C . LEU A 1 94 ? 1.214 1.668 8.805 1 95.94 94 LEU A C 1
ATOM 696 O O . LEU A 1 94 ? 0.17 1.34 9.375 1 95.94 94 LEU A O 1
ATOM 700 N N . GLN A 1 95 ? 2.188 2.174 9.469 1 95.06 95 GLN A N 1
ATOM 701 C CA . GLN A 1 95 ? 2.09 2.377 10.914 1 95.06 95 GLN A CA 1
ATOM 702 C C . GLN A 1 95 ? 0.911 3.279 11.266 1 95.06 95 GLN A C 1
ATOM 704 O O . GLN A 1 95 ? 0.116 2.955 12.148 1 95.06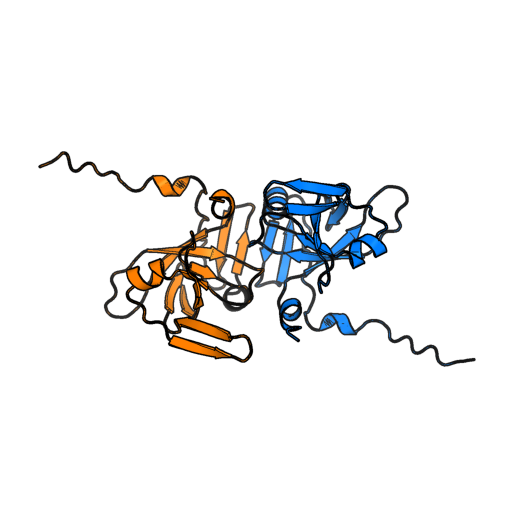 95 GLN A O 1
ATOM 709 N N . THR A 1 96 ? 0.817 4.387 10.586 1 95.75 96 THR A N 1
ATOM 710 C CA . THR A 1 96 ? -0.277 5.324 10.82 1 95.75 96 THR A CA 1
ATOM 711 C C . THR A 1 96 ? -1.613 4.703 10.422 1 95.75 96 THR A C 1
ATOM 713 O O . THR A 1 96 ? -2.605 4.844 11.141 1 95.75 96 THR A O 1
ATOM 716 N N . LEU A 1 97 ? -1.663 3.996 9.344 1 95.06 97 LEU A N 1
ATOM 717 C CA . LEU A 1 97 ? -2.889 3.377 8.852 1 95.06 97 LEU A CA 1
ATOM 718 C C . LEU A 1 97 ? -3.402 2.332 9.836 1 95.06 97 LEU A C 1
ATOM 720 O O . LEU A 1 97 ? -4.613 2.219 10.055 1 95.06 97 LEU A O 1
ATOM 724 N N . LEU A 1 98 ? -2.461 1.572 10.406 1 93.94 98 LEU A N 1
ATOM 725 C CA . LEU A 1 98 ? -2.836 0.588 11.422 1 93.94 98 LEU A CA 1
ATOM 726 C C . LEU A 1 98 ? -3.367 1.272 12.672 1 93.94 98 LEU A C 1
ATOM 728 O O . LEU A 1 98 ? -4.363 0.831 13.25 1 93.94 98 LEU A O 1
ATOM 732 N N . GLU A 1 99 ? -2.713 2.299 13.047 1 92.81 99 GLU A N 1
ATOM 733 C CA . GLU A 1 99 ? -3.162 3.051 14.219 1 92.81 99 GLU A CA 1
ATOM 734 C C . GLU A 1 99 ? -4.582 3.58 14.023 1 92.81 99 GLU A C 1
ATOM 736 O O . GLU A 1 99 ? -5.383 3.588 14.961 1 92.81 99 GLU A O 1
ATOM 741 N N . LEU A 1 100 ? -4.879 3.967 12.836 1 92.75 100 LEU A N 1
ATOM 742 C CA . LEU A 1 100 ? -6.18 4.543 12.516 1 92.75 100 LEU A CA 1
ATOM 743 C C . LEU A 1 100 ? -7.207 3.451 12.242 1 92.75 100 LEU A C 1
ATOM 745 O O . LEU A 1 100 ? -8.391 3.74 12.039 1 92.75 100 LEU A O 1
ATOM 749 N N . LYS A 1 101 ? -6.723 2.193 12.211 1 92.56 101 LYS A N 1
ATOM 750 C CA . LYS A 1 101 ? -7.586 1.054 11.914 1 92.56 101 LYS A CA 1
ATOM 751 C C . LYS A 1 101 ? -8.375 1.28 10.625 1 92.56 101 LYS A C 1
ATOM 753 O O . LYS A 1 101 ? -9.594 1.097 10.602 1 92.56 101 LYS A O 1
ATOM 758 N N . CYS A 1 102 ? -7.68 1.608 9.641 1 93.19 102 CYS A N 1
ATOM 759 C CA . CYS A 1 102 ? -8.266 2.041 8.375 1 93.19 102 CYS A CA 1
ATOM 760 C C . CYS A 1 102 ? -8.766 0.847 7.57 1 93.19 102 CYS A C 1
ATOM 762 O O . CYS A 1 102 ? -8.195 -0.242 7.645 1 93.19 102 CYS A O 1
ATOM 764 N N . CYS A 1 103 ? -9.836 1.155 6.836 1 95.25 103 CYS A N 1
ATOM 765 C CA . CYS A 1 103 ? -10.297 0.256 5.785 1 95.25 103 CYS A CA 1
ATOM 766 C C . CYS A 1 103 ? -10.172 0.911 4.414 1 95.25 103 CYS A C 1
ATOM 768 O O . CYS A 1 103 ? -10.82 1.928 4.148 1 95.25 103 CYS A O 1
ATOM 770 N N . LEU A 1 104 ? -9.336 0.37 3.611 1 96.44 104 LEU A N 1
ATOM 771 C CA . LEU A 1 104 ? -9.188 0.817 2.23 1 96.44 104 LEU A CA 1
ATOM 772 C C . LEU A 1 104 ? -10.102 0.022 1.301 1 96.44 104 LEU A C 1
ATOM 774 O O . LEU A 1 104 ? -9.867 -1.165 1.062 1 96.44 104 LEU A O 1
ATOM 778 N N . ASP A 1 105 ? -11.125 0.656 0.839 1 96 105 ASP A N 1
ATOM 779 C CA . ASP A 1 105 ? -12.078 -0.002 -0.046 1 96 105 ASP A CA 1
ATOM 780 C C . ASP A 1 105 ? -11.875 0.432 -1.496 1 96 105 ASP A C 1
ATOM 782 O O . ASP A 1 105 ? -12.391 1.469 -1.919 1 96 105 ASP A O 1
ATOM 786 N N . LEU A 1 106 ? -11.195 -0.418 -2.262 1 94.94 106 LEU A N 1
ATOM 787 C CA . LEU A 1 106 ? -10.852 -0.087 -3.641 1 94.94 106 LEU A CA 1
ATOM 788 C C . LEU A 1 106 ? -12.039 -0.337 -4.57 1 94.94 106 LEU A C 1
ATOM 790 O O . LEU A 1 106 ? -12.062 0.157 -5.699 1 94.94 106 LEU A O 1
ATOM 794 N N . SER A 1 107 ? -13 -1.088 -4.062 1 92.88 107 SER A N 1
ATOM 795 C CA . SER A 1 107 ? -14.219 -1.313 -4.828 1 92.88 107 SER A CA 1
ATOM 796 C C . SER A 1 107 ? -15.094 -0.064 -4.852 1 92.88 107 SER A C 1
ATOM 798 O O . SER A 1 107 ? -15.469 0.414 -5.926 1 92.88 107 SER A O 1
ATOM 800 N N . SER A 1 108 ? -15.32 0.439 -3.689 1 94 108 SER A N 1
ATOM 801 C CA . SER A 1 108 ? -16.156 1.632 -3.566 1 94 108 SER A CA 1
ATOM 802 C C . SER A 1 108 ? -15.32 2.902 -3.668 1 94 108 SER A C 1
ATOM 804 O O . SER A 1 108 ? -15.859 4.008 -3.695 1 94 108 SER A O 1
ATOM 806 N N . ARG A 1 109 ? -13.984 2.771 -3.684 1 95 109 ARG A N 1
ATOM 807 C CA . ARG A 1 109 ? -13.016 3.857 -3.805 1 95 109 ARG A CA 1
ATOM 808 C C . ARG A 1 109 ? -13.148 4.836 -2.643 1 95 109 ARG A C 1
ATOM 810 O O . ARG A 1 109 ? -13.289 6.043 -2.854 1 95 109 ARG A O 1
ATOM 817 N N . VAL A 1 110 ? -13.18 4.289 -1.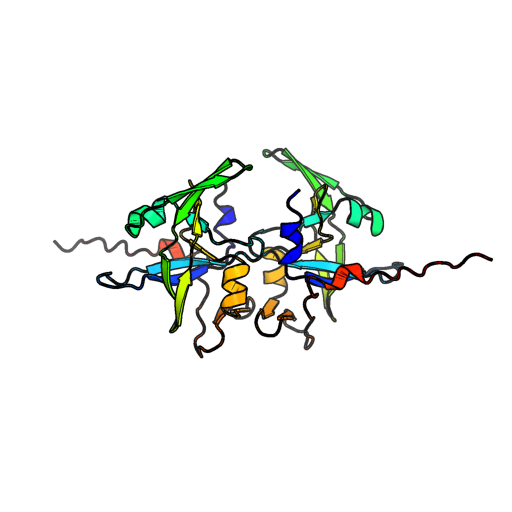479 1 96.44 110 VAL A N 1
ATOM 818 C CA . VAL A 1 110 ? -13.242 5.105 -0.27 1 96.44 110 VAL A CA 1
ATOM 819 C C . VAL A 1 110 ? -12.266 4.555 0.772 1 96.44 110 VAL A C 1
ATOM 821 O O . VAL A 1 110 ? -11.875 3.387 0.708 1 96.44 110 VAL A O 1
ATOM 824 N N . VAL A 1 111 ? -11.867 5.398 1.644 1 96.12 111 VAL A N 1
ATOM 825 C CA . VAL A 1 111 ? -11.164 4.992 2.857 1 96.12 111 VAL A CA 1
ATOM 826 C C . VAL A 1 111 ? -12.031 5.293 4.078 1 96.12 111 VAL A C 1
ATOM 828 O O . VAL A 1 111 ? -12.68 6.34 4.148 1 96.12 111 VAL A O 1
ATOM 831 N N . LYS A 1 112 ? -12.023 4.348 4.961 1 94.94 112 LYS A N 1
ATOM 832 C CA . LYS A 1 112 ? -12.789 4.465 6.199 1 94.94 112 LYS A CA 1
ATOM 833 C C . LYS A 1 112 ? -11.875 4.402 7.418 1 94.94 112 LYS A C 1
ATOM 835 O O . LYS A 1 112 ? -10.906 3.637 7.434 1 94.94 112 LYS A O 1
ATOM 840 N N . PHE A 1 113 ? -12.188 5.168 8.344 1 91.69 113 PHE A N 1
ATOM 841 C CA . PHE A 1 113 ? -11.469 5.156 9.617 1 91.69 113 PHE A CA 1
ATOM 842 C C . PHE A 1 113 ? -12.383 4.715 10.75 1 91.69 113 PHE A C 1
ATOM 844 O O . PHE A 1 113 ? -13.547 5.125 10.812 1 91.69 113 PHE A O 1
ATOM 851 N N . GLN A 1 114 ? -11.852 3.799 11.516 1 82.94 114 GLN A N 1
ATOM 852 C CA . GLN A 1 114 ? -12.664 3.277 12.617 1 82.94 114 GLN A CA 1
ATOM 853 C C . GLN A 1 114 ? -13 4.375 13.617 1 82.94 114 GLN A C 1
ATOM 855 O O . GLN A 1 114 ? -12.156 5.215 13.938 1 82.94 114 GLN A O 1
ATOM 860 N N . GLY A 1 115 ? -14.133 4.34 14.141 1 77.5 115 GLY A N 1
ATOM 861 C CA . GLY A 1 115 ? -14.586 5.309 15.125 1 77.5 115 GLY A CA 1
ATOM 862 C C . GLY A 1 115 ? -15.273 6.512 14.508 1 77.5 115 GLY A C 1
ATOM 863 O O . GLY A 1 115 ? -15.852 7.34 15.227 1 77.5 115 GLY A O 1
ATOM 864 N N . CYS A 1 116 ? -15.07 6.57 13.18 1 72.5 116 CYS A N 1
ATOM 865 C CA . CYS A 1 116 ? -15.758 7.645 12.484 1 72.5 116 CYS A CA 1
ATOM 866 C C . CYS A 1 116 ? -16.734 7.09 11.453 1 72.5 116 CYS A C 1
ATOM 868 O O . CYS A 1 116 ? -16.516 6.012 10.898 1 72.5 116 CYS A O 1
ATOM 870 N N . ASP A 1 117 ? -17.891 7.375 11.5 1 77.94 117 ASP A N 1
ATOM 871 C CA . ASP A 1 117 ? -18.875 6.926 10.523 1 77.94 117 ASP A CA 1
ATOM 872 C C . ASP A 1 117 ? -18.688 7.633 9.18 1 77.94 117 ASP A C 1
ATOM 874 O O . ASP A 1 117 ? -19.594 7.676 8.359 1 77.94 117 ASP A O 1
ATOM 878 N N . GLU A 1 118 ? -17.547 8.086 8.977 1 88.19 118 GLU A N 1
ATOM 879 C CA . GLU A 1 118 ? -17.344 8.828 7.734 1 88.19 118 GLU A CA 1
ATOM 880 C C . GLU A 1 118 ? -16.438 8.062 6.773 1 88.19 118 GLU A C 1
ATOM 882 O O . GLU A 1 118 ? -15.445 7.457 7.199 1 88.19 118 GLU A O 1
ATOM 887 N N . GLU A 1 119 ? -16.828 8.078 5.512 1 93.81 119 GLU A N 1
ATOM 888 C CA . GLU A 1 119 ? -16.031 7.57 4.398 1 93.81 119 GLU A CA 1
ATOM 889 C C . GLU A 1 119 ? -15.453 8.711 3.57 1 93.81 119 GLU A C 1
ATOM 891 O O . GLU A 1 119 ? -16.172 9.648 3.203 1 93.81 119 GLU A O 1
ATOM 896 N N . LEU A 1 120 ? -14.203 8.641 3.439 1 95.94 120 LEU A N 1
ATOM 897 C CA . LEU A 1 120 ? -13.57 9.625 2.572 1 95.94 120 LEU A CA 1
ATOM 898 C C . LEU A 1 120 ? -13.336 9.055 1.177 1 95.94 120 LEU A C 1
ATOM 900 O O . LEU A 1 120 ? -12.711 8.008 1.028 1 95.94 120 LEU A O 1
ATOM 904 N N . PRO A 1 121 ? -13.844 9.805 0.165 1 96.12 121 PRO A N 1
ATOM 905 C CA . PRO A 1 121 ? -13.641 9.305 -1.198 1 96.12 121 PRO A CA 1
ATOM 906 C C . PRO A 1 121 ? -12.203 9.469 -1.681 1 96.12 121 PRO A C 1
ATOM 908 O O . PRO A 1 121 ? -11.555 10.469 -1.363 1 96.12 121 PRO A O 1
ATOM 911 N N . PHE A 1 122 ? -11.695 8.5 -2.48 1 95.94 122 PHE A N 1
ATOM 912 C CA . PHE A 1 122 ? -10.43 8.688 -3.188 1 95.94 122 PHE A CA 1
ATOM 913 C C . PHE A 1 122 ? -10.594 9.664 -4.34 1 95.94 122 PHE A C 1
ATOM 915 O O . PHE A 1 122 ? -11.617 9.648 -5.039 1 95.94 122 PHE A O 1
ATOM 922 N N . LEU A 1 123 ? -9.547 10.383 -4.465 1 92.94 123 LEU A N 1
ATOM 923 C CA . LEU A 1 123 ? -9.539 11.336 -5.566 1 92.94 123 LEU A CA 1
ATOM 924 C C . LEU A 1 123 ? -9.422 10.625 -6.906 1 92.94 123 LEU A C 1
ATOM 926 O O . LEU A 1 123 ? -8.789 9.57 -7.004 1 92.94 123 LEU A O 1
ATOM 930 N N . ASN A 1 124 ? -10.094 11.211 -8.008 1 79.56 124 ASN A N 1
ATOM 931 C CA . ASN A 1 124 ? -9.953 10.68 -9.359 1 79.56 124 ASN A CA 1
ATOM 932 C C . ASN A 1 124 ? -8.594 11.016 -9.961 1 79.56 124 ASN A C 1
ATOM 934 O O . ASN A 1 124 ? -8.039 12.086 -9.703 1 79.56 124 ASN A O 1
ATOM 938 N N . ALA A 1 125 ? -7.855 10.117 -10.312 1 62.84 125 ALA A N 1
ATOM 939 C CA . ALA A 1 125 ? -6.582 10.398 -10.969 1 62.84 125 ALA A CA 1
ATOM 940 C C . ALA A 1 125 ? -6.695 11.609 -11.891 1 62.84 125 ALA A C 1
ATOM 942 O O . ALA A 1 125 ? -5.773 12.43 -11.969 1 62.84 125 ALA A O 1
ATOM 943 N N . TRP A 1 126 ? -7.68 11.734 -12.703 1 50 126 TRP A N 1
ATOM 944 C CA . TRP A 1 126 ? -7.844 12.82 -13.656 1 50 126 TRP A CA 1
ATOM 945 C C . TRP A 1 126 ? -8.273 14.102 -12.953 1 50 126 TRP A C 1
ATOM 947 O O . TRP A 1 126 ? -8.102 15.203 -13.484 1 50 126 TRP A O 1
ATOM 957 N N . SER A 1 127 ? -8.625 14.078 -11.875 1 46.53 127 SER A N 1
ATOM 958 C CA . SER A 1 127 ? -9.273 15.25 -11.289 1 46.53 127 SER A CA 1
ATOM 959 C C . SER A 1 127 ? -8.273 16.359 -11.031 1 46.53 127 SER A C 1
ATOM 961 O O . SER A 1 127 ? -8.656 17.484 -10.664 1 46.53 127 SER A O 1
ATOM 963 N N . ASP A 1 128 ? -7.016 16.172 -10.992 1 44.22 128 ASP A N 1
ATOM 964 C CA . ASP A 1 128 ? -6.242 17.328 -10.539 1 44.22 128 ASP A CA 1
ATOM 965 C C . ASP A 1 128 ? -6.383 18.5 -11.508 1 44.22 128 ASP A C 1
ATOM 967 O O . ASP A 1 128 ? -5.98 19.625 -11.195 1 44.22 128 ASP A O 1
ATOM 971 N N . SER A 1 129 ? -6.441 18.25 -12.82 1 38.84 129 SER A N 1
ATOM 972 C CA . SER A 1 129 ? -6.242 19.453 -13.641 1 38.84 129 SER A CA 1
ATOM 973 C C . SER A 1 129 ? -7.371 20.453 -13.43 1 38.84 129 SER A C 1
ATOM 975 O O . SER A 1 129 ? -7.48 21.438 -14.172 1 38.84 129 SER A O 1
ATOM 977 N N . GLN A 1 130 ? -8.414 20.109 -12.852 1 35.34 130 GLN A N 1
ATOM 978 C CA . GLN A 1 130 ? -9.375 21.203 -12.867 1 35.34 130 GLN A CA 1
ATOM 979 C C . GLN A 1 130 ? -8.938 22.344 -11.961 1 35.34 130 GLN A C 1
ATOM 981 O O . GLN A 1 130 ? -9.766 23.031 -11.359 1 35.34 130 GLN A O 1
ATOM 986 N N . CYS A 1 131 ? -7.742 22.422 -11.57 1 37.41 131 CYS A N 1
ATOM 987 C CA . CYS A 1 131 ? -7.527 23.75 -10.984 1 37.41 131 CYS A CA 1
ATOM 988 C C . CYS A 1 131 ? -7.996 24.844 -11.938 1 37.41 131 CYS A C 1
ATOM 990 O O . CYS A 1 131 ? -7.953 24.672 -13.156 1 37.41 131 CYS A O 1
ATOM 992 N N . GLN A 1 132 ? -8.812 25.859 -11.414 1 33.84 132 GLN A N 1
ATOM 993 C CA . GLN A 1 132 ? -9.5 27.062 -11.867 1 33.84 132 GLN A CA 1
ATOM 994 C C . GLN A 1 132 ? -8.57 27.938 -12.695 1 33.84 132 GLN A C 1
ATOM 996 O O . GLN A 1 132 ? -7.633 28.547 -12.164 1 33.84 132 GLN A O 1
ATOM 1001 N N . HIS A 1 133 ? -8.164 27.516 -13.883 1 34.78 133 HIS A N 1
ATOM 1002 C CA . HIS A 1 133 ? -7.754 28.578 -14.797 1 34.78 133 HIS A CA 1
ATOM 1003 C C . HIS A 1 133 ? -8.727 29.75 -14.75 1 34.78 133 HIS A C 1
ATOM 1005 O O . HIS A 1 133 ? -9.812 29.688 -15.336 1 34.78 133 HIS A O 1
ATOM 1011 N N . ASP A 1 134 ? -9.039 30.297 -13.516 1 31.36 134 ASP A N 1
ATOM 1012 C CA . ASP A 1 134 ? -9.617 31.625 -13.633 1 31.36 134 ASP A CA 1
ATOM 1013 C C . ASP A 1 134 ? -8.742 32.531 -14.5 1 31.36 134 ASP A C 1
ATOM 1015 O O . ASP A 1 134 ? -7.598 32.812 -14.148 1 31.36 134 ASP A O 1
ATOM 1019 N N . THR A 1 135 ? -8.711 32.219 -15.805 1 33.62 135 THR A N 1
ATOM 1020 C CA . THR A 1 135 ? -8.328 33.219 -16.797 1 33.62 135 THR A CA 1
ATOM 1021 C C . THR A 1 135 ? -8.82 34.625 -16.375 1 33.62 135 THR A C 1
ATOM 1023 O O . THR A 1 135 ? -10.023 34.844 -16.234 1 33.62 135 THR A O 1
ATOM 1026 N N . ASN A 1 136 ? -8.102 35.312 -15.492 1 30.5 136 ASN A N 1
ATOM 1027 C CA . ASN A 1 136 ? -8.148 36.75 -15.297 1 30.5 136 ASN A CA 1
ATOM 1028 C C . ASN A 1 136 ? -8.141 37.5 -16.625 1 30.5 136 ASN A C 1
ATOM 1030 O O . ASN A 1 136 ? -7.152 37.469 -17.359 1 30.5 136 ASN A O 1
ATOM 1034 N N . GLU A 1 137 ? -9.227 37.344 -17.484 1 31.81 137 GLU A N 1
ATOM 1035 C CA . GLU A 1 137 ? -9.516 38.438 -18.406 1 31.81 137 GLU A CA 1
ATOM 1036 C C . GLU A 1 137 ? -9.266 39.781 -17.766 1 31.81 137 GLU A C 1
ATOM 1038 O O . GLU A 1 137 ? -9.797 40.062 -16.688 1 31.81 137 GLU A O 1
ATOM 1043 N N . ASN A 1 138 ? -8.148 40.531 -18.109 1 32.91 138 ASN A N 1
ATOM 1044 C CA . ASN A 1 138 ? -7.648 41.875 -18 1 32.91 138 ASN A CA 1
ATOM 1045 C C . ASN A 1 138 ? -8.766 42.906 -18.188 1 32.91 138 ASN A C 1
ATOM 1047 O O . ASN A 1 138 ? -9.531 42.844 -19.141 1 32.91 138 ASN A O 1
ATOM 1051 N N . LEU A 1 139 ? -8.797 43.844 -17.156 1 24.09 139 LEU A N 1
ATOM 1052 C CA . LEU A 1 139 ? -9.078 45.25 -17.203 1 24.09 139 LEU A CA 1
ATOM 1053 C C . LEU A 1 139 ? -8.117 45.969 -18.156 1 24.09 139 LEU A C 1
ATOM 1055 O O . LEU A 1 139 ? -6.906 45.719 -18.109 1 24.09 139 LEU A O 1
ATOM 1059 N N . MET B 1 1 ? 21.047 -5.637 9.016 1 25.2 1 MET B N 1
ATOM 1060 C CA . MET B 1 1 ? 20.219 -6.52 8.188 1 25.2 1 MET B CA 1
ATOM 1061 C C . MET B 1 1 ? 18.75 -6.387 8.562 1 25.2 1 MET B C 1
ATOM 1063 O O . MET B 1 1 ? 18.344 -6.762 9.664 1 25.2 1 MET B O 1
ATOM 1067 N N . HIS B 1 2 ? 17.953 -5.316 8.055 1 34.56 2 HIS B N 1
ATOM 1068 C CA . HIS B 1 2 ? 16.734 -4.555 8.328 1 34.56 2 HIS B CA 1
ATOM 1069 C C . HIS B 1 2 ? 15.492 -5.434 8.219 1 34.56 2 HIS B C 1
ATOM 1071 O O . HIS B 1 2 ? 14.977 -5.648 7.117 1 34.56 2 HIS B O 1
ATOM 1077 N N . SER B 1 3 ? 15.43 -6.383 8.875 1 37.59 3 SER B N 1
ATOM 1078 C CA . SER B 1 3 ? 14.375 -7.34 9.211 1 37.59 3 SER B CA 1
ATOM 1079 C C . SER B 1 3 ? 13.047 -6.637 9.469 1 37.59 3 SER B C 1
ATOM 1081 O O . SER B 1 3 ? 12.047 -7.285 9.781 1 37.59 3 SER B O 1
ATOM 1083 N N . GLY B 1 4 ? 13.047 -5.375 9.727 1 43.22 4 GLY B N 1
ATOM 1084 C CA . GLY B 1 4 ? 11.914 -4.586 10.18 1 43.22 4 GLY B CA 1
ATOM 1085 C C . GLY B 1 4 ? 10.82 -4.461 9.125 1 43.22 4 GLY B C 1
ATOM 1086 O O . GLY B 1 4 ? 9.68 -4.125 9.445 1 43.22 4 GLY B O 1
ATOM 1087 N N . LYS B 1 5 ? 11.266 -4.508 7.891 1 49.47 5 LYS B N 1
ATOM 1088 C CA . LYS B 1 5 ? 10.391 -4.281 6.746 1 49.47 5 LYS B CA 1
ATOM 1089 C C . LYS B 1 5 ? 9.281 -5.328 6.684 1 49.47 5 LYS B C 1
ATOM 1091 O O . LYS B 1 5 ? 8.133 -5.008 6.383 1 49.47 5 LYS B O 1
ATOM 1096 N N . ALA B 1 6 ? 9.727 -6.66 7.109 1 51.38 6 ALA B N 1
ATOM 1097 C CA . ALA B 1 6 ? 8.758 -7.746 7.004 1 51.38 6 ALA B CA 1
ATOM 1098 C C . ALA B 1 6 ? 7.703 -7.648 8.102 1 51.38 6 ALA B C 1
ATOM 1100 O O . ALA B 1 6 ? 6.562 -8.086 7.918 1 51.38 6 ALA B O 1
ATOM 1101 N N . LEU B 1 7 ? 8.141 -6.949 9.188 1 53.91 7 LEU B N 1
ATOM 1102 C CA . LEU B 1 7 ? 7.383 -7.074 10.422 1 53.91 7 LEU B CA 1
ATOM 1103 C C . LEU B 1 7 ? 6.035 -6.367 10.312 1 53.91 7 LEU B C 1
ATOM 1105 O O . LEU B 1 7 ? 5.059 -6.777 10.938 1 53.91 7 LEU B O 1
ATOM 1109 N N . ASN B 1 8 ? 5.871 -5.441 9.234 1 66.62 8 ASN B N 1
ATOM 1110 C CA . ASN B 1 8 ? 4.586 -4.754 9.336 1 66.62 8 ASN B CA 1
ATOM 1111 C C . ASN B 1 8 ? 3.824 -4.793 8.016 1 66.62 8 ASN B C 1
ATOM 1113 O O . ASN B 1 8 ? 2.779 -4.152 7.875 1 66.62 8 ASN B O 1
ATOM 1117 N N . GLN B 1 9 ? 4.352 -5.734 7.242 1 80.88 9 GLN B N 1
ATOM 1118 C CA . GLN B 1 9 ? 3.619 -5.805 5.984 1 80.88 9 GLN B CA 1
ATOM 1119 C C . GLN B 1 9 ? 2.387 -6.695 6.113 1 80.88 9 GLN B C 1
ATOM 1121 O O . GLN B 1 9 ? 2.436 -7.738 6.766 1 80.88 9 GLN B O 1
ATOM 1126 N N . GLN B 1 10 ? 1.281 -6.297 5.621 1 90.38 10 GLN B N 1
ATOM 1127 C CA . GLN B 1 10 ? 0.072 -7.113 5.629 1 90.38 10 GLN B CA 1
ATOM 1128 C C . GLN B 1 10 ? 0.137 -8.203 4.559 1 90.38 10 GLN B C 1
ATOM 1130 O O . GLN B 1 10 ? 0.178 -7.898 3.363 1 90.38 10 GLN B O 1
ATOM 1135 N N . SER B 1 11 ? 0.197 -9.398 5.059 1 94.94 11 SER B N 1
ATOM 1136 C CA . SER B 1 11 ? 0.289 -10.531 4.137 1 94.94 11 SER B CA 1
ATOM 1137 C C . SER B 1 11 ? -0.837 -11.531 4.375 1 94.94 11 SER B C 1
ATOM 1139 O O . SER B 1 11 ? -1.446 -11.547 5.445 1 94.94 11 SER B O 1
ATOM 1141 N N . PHE B 1 12 ? -1.226 -12.258 3.373 1 95.69 12 PHE B N 1
ATOM 1142 C CA . PHE B 1 12 ? -2.217 -13.328 3.439 1 95.69 12 PHE B CA 1
ATOM 1143 C C . PHE B 1 12 ? -1.76 -14.539 2.635 1 95.69 12 PHE B C 1
ATOM 1145 O O . PHE B 1 12 ? -0.785 -14.461 1.884 1 95.69 12 PHE B O 1
ATOM 1152 N N . VAL B 1 13 ? -2.377 -15.625 2.861 1 95.81 13 VAL B N 1
ATOM 1153 C CA . VAL B 1 13 ? -2 -16.859 2.184 1 95.81 13 VAL B CA 1
ATOM 1154 C C . VAL B 1 13 ? -2.881 -17.062 0.952 1 95.81 13 VAL B C 1
ATOM 1156 O O . VAL B 1 13 ? -4.105 -16.938 1.029 1 95.81 13 VAL B O 1
ATOM 1159 N N . CYS B 1 14 ? -2.242 -17.266 -0.132 1 95.19 14 CYS B N 1
ATOM 1160 C CA . CYS B 1 14 ? -2.908 -17.75 -1.339 1 95.19 14 CYS B CA 1
ATOM 1161 C C . CYS B 1 14 ? -2.248 -19.016 -1.859 1 95.19 14 CYS B C 1
ATOM 1163 O O . CYS B 1 14 ? -1.321 -19.531 -1.238 1 95.19 14 CYS B O 1
ATOM 1165 N N . ARG B 1 15 ? -2.893 -19.578 -2.916 1 94.12 15 ARG B N 1
ATOM 1166 C CA . ARG B 1 15 ? -2.385 -20.844 -3.426 1 94.12 15 ARG B CA 1
ATOM 1167 C C . ARG B 1 15 ? -2.107 -20.75 -4.922 1 94.12 15 ARG B C 1
ATOM 1169 O O . ARG B 1 15 ? -2.855 -20.109 -5.664 1 94.12 15 ARG B O 1
ATOM 1176 N N . ARG B 1 16 ? -0.993 -21.375 -5.211 1 93.44 16 ARG B N 1
ATOM 1177 C CA . ARG B 1 16 ? -0.743 -21.547 -6.637 1 93.44 16 ARG B CA 1
ATOM 1178 C C . ARG B 1 16 ? -1.798 -22.453 -7.273 1 93.44 16 ARG B C 1
ATOM 1180 O O . ARG B 1 16 ? -2.172 -23.484 -6.703 1 93.44 16 ARG B O 1
ATOM 1187 N N . SER B 1 17 ? -2.289 -21.984 -8.344 1 89.06 17 SER B N 1
ATOM 1188 C CA . SER B 1 17 ? -3.264 -22.797 -9.07 1 89.06 17 SER B CA 1
ATOM 1189 C C . SER B 1 17 ? -2.797 -23.078 -10.5 1 89.06 17 SER B C 1
ATOM 1191 O O . SER B 1 17 ? -1.927 -22.375 -11.023 1 89.06 17 SER B O 1
ATOM 1193 N N . GLY B 1 18 ? -3.16 -24.094 -11.07 1 77 18 GLY B N 1
ATOM 1194 C CA . GLY B 1 18 ? -2.807 -24.484 -12.43 1 77 18 GLY B CA 1
ATOM 1195 C C . GLY B 1 18 ? -2.785 -25.984 -12.633 1 77 18 GLY B C 1
ATOM 1196 O O . GLY B 1 18 ? -2.871 -26.75 -11.672 1 77 18 GLY B O 1
ATOM 1197 N N . PRO B 1 19 ? -2.811 -26.109 -13.969 1 73.31 19 PRO B N 1
ATOM 1198 C CA . PRO B 1 19 ? -2.801 -27.547 -14.289 1 73.31 19 PRO B CA 1
ATOM 1199 C C . PRO B 1 19 ? -1.55 -28.25 -13.766 1 73.31 19 PRO B C 1
ATOM 1201 O O . PRO B 1 19 ? -0.46 -27.672 -13.773 1 73.31 19 PRO B O 1
ATOM 1204 N N . ARG B 1 20 ? -1.677 -29.438 -13.023 1 67.12 20 ARG B N 1
ATOM 1205 C CA . ARG B 1 20 ? -0.604 -30.344 -12.656 1 67.12 20 ARG B CA 1
ATOM 1206 C C . ARG B 1 20 ? 0.17 -29.828 -11.445 1 67.12 20 ARG B C 1
ATOM 1208 O O . ARG B 1 20 ? 1.309 -30.234 -11.211 1 67.12 20 ARG B O 1
ATOM 1215 N N . CYS B 1 21 ? -0.345 -28.703 -10.914 1 66 21 CYS B N 1
ATOM 1216 C CA . CYS B 1 21 ? 0.44 -28.234 -9.773 1 66 21 CYS B CA 1
ATOM 1217 C C . CYS B 1 21 ? -0.177 -28.688 -8.461 1 66 21 CYS B C 1
ATOM 1219 O O . CYS B 1 21 ? -1.388 -28.906 -8.383 1 66 21 CYS B O 1
ATOM 1221 N N . CYS B 1 22 ? 0.64 -29.25 -7.695 1 68.5 22 CYS B N 1
ATOM 1222 C CA . CYS B 1 22 ? 0.222 -29.391 -6.305 1 68.5 22 CYS B CA 1
ATOM 1223 C C . CYS B 1 22 ? -0.066 -28.031 -5.68 1 68.5 22 CYS B C 1
ATOM 1225 O O . CYS B 1 22 ? 0.556 -27.031 -6.043 1 68.5 22 CYS B O 1
ATOM 1227 N N . GLU B 1 23 ? -1.146 -28 -5.074 1 81 23 GLU B N 1
ATOM 1228 C CA . GLU B 1 23 ? -1.513 -26.75 -4.422 1 81 23 GLU B CA 1
ATOM 1229 C C . GLU B 1 23 ? -0.444 -26.312 -3.424 1 81 23 GLU B C 1
ATOM 1231 O O . GLU B 1 23 ? -0.141 -27.047 -2.473 1 81 23 GLU B O 1
ATOM 1236 N N . THR B 1 24 ? 0.316 -25.359 -3.824 1 91 24 THR B N 1
ATOM 1237 C CA . THR B 1 24 ? 1.355 -24.812 -2.959 1 91 24 THR B CA 1
ATOM 1238 C C . THR B 1 24 ? 0.942 -23.438 -2.414 1 91 24 THR B C 1
ATOM 1240 O O . THR B 1 24 ? 0.447 -22.594 -3.16 1 91 24 THR B O 1
ATOM 1243 N N . GLU B 1 25 ? 1.145 -23.359 -1.12 1 93.75 25 GLU B N 1
ATOM 1244 C CA . GLU B 1 25 ? 0.821 -22.078 -0.48 1 93.75 25 GLU B CA 1
ATOM 1245 C C . GLU B 1 25 ? 1.835 -21 -0.853 1 93.75 25 GLU B C 1
ATOM 1247 O O . GLU B 1 25 ? 3.031 -21.281 -0.954 1 93.75 25 GLU B O 1
ATOM 1252 N N . VAL B 1 26 ? 1.349 -19.828 -1.036 1 95.31 26 VAL B N 1
ATOM 1253 C CA . VAL B 1 26 ? 2.164 -18.656 -1.317 1 95.31 26 VAL B CA 1
ATOM 1254 C C . VAL B 1 26 ? 1.766 -17.516 -0.382 1 95.31 26 VAL B C 1
ATOM 1256 O O . VAL B 1 26 ? 0.58 -17.203 -0.242 1 95.31 26 VAL B O 1
ATOM 1259 N N . LYS B 1 27 ? 2.707 -16.922 0.257 1 94.94 27 LYS B N 1
ATOM 1260 C CA . LYS B 1 27 ? 2.457 -15.742 1.066 1 94.94 27 LYS B CA 1
ATOM 1261 C C . LYS B 1 27 ? 2.492 -14.477 0.212 1 94.94 27 LYS B C 1
ATOM 1263 O O . LYS B 1 27 ? 3.518 -14.156 -0.395 1 94.94 27 LYS B O 1
ATOM 1268 N N . ALA B 1 28 ? 1.372 -13.852 0.198 1 96 28 ALA B N 1
ATOM 1269 C CA . ALA B 1 28 ? 1.278 -12.625 -0.597 1 96 28 ALA B CA 1
ATOM 1270 C C . ALA B 1 28 ? 1.12 -11.406 0.298 1 96 28 ALA B C 1
ATOM 1272 O O . ALA B 1 28 ? 0.318 -11.406 1.235 1 96 28 ALA B O 1
ATOM 1273 N N . SER B 1 29 ? 1.87 -10.414 -0.001 1 95.31 29 SER B N 1
ATOM 1274 C CA . SER B 1 29 ? 1.718 -9.117 0.655 1 95.31 29 SER B CA 1
ATOM 1275 C C . SER B 1 29 ? 1.032 -8.109 -0.262 1 95.31 29 SER B C 1
ATOM 1277 O O . SER B 1 29 ? 0.878 -8.359 -1.46 1 95.31 29 SER B O 1
ATOM 1279 N N . ILE B 1 30 ? 0.591 -7.027 0.379 1 95.69 30 ILE B N 1
ATOM 1280 C CA . ILE B 1 30 ? -0.113 -5.973 -0.343 1 95.69 30 ILE B CA 1
ATOM 1281 C C . ILE B 1 30 ? 0.709 -4.688 -0.309 1 95.69 30 ILE B C 1
ATOM 1283 O O . ILE B 1 30 ? 1.193 -4.277 0.75 1 95.69 30 ILE B O 1
ATOM 1287 N N . ASN B 1 31 ? 0.874 -4.094 -1.438 1 94.38 31 ASN B N 1
ATOM 1288 C CA . ASN B 1 31 ? 1.604 -2.836 -1.533 1 94.38 31 ASN B CA 1
ATOM 1289 C C . ASN B 1 31 ? 0.891 -1.842 -2.445 1 94.38 31 ASN B C 1
ATOM 1291 O O . ASN B 1 31 ? 1.061 -1.88 -3.666 1 94.38 31 ASN B O 1
ATOM 1295 N N . THR B 1 32 ? 0.159 -0.925 -1.835 1 94.62 32 THR B N 1
ATOM 1296 C CA . THR B 1 32 ? -0.594 0.048 -2.617 1 94.62 32 THR B CA 1
ATOM 1297 C C . THR B 1 32 ? 0.324 1.151 -3.137 1 94.62 32 THR B C 1
ATOM 1299 O O . THR B 1 32 ? -0.093 1.983 -3.945 1 94.62 32 THR B O 1
ATOM 1302 N N . GLY B 1 33 ? 1.531 1.165 -2.723 1 92.25 33 GLY B N 1
ATOM 1303 C CA . GLY B 1 33 ? 2.504 2.141 -3.189 1 92.25 33 GLY B CA 1
ATOM 1304 C C . GLY B 1 33 ? 3.227 1.706 -4.449 1 92.25 33 GLY B C 1
ATOM 1305 O O . GLY B 1 33 ? 3.971 2.488 -5.047 1 92.25 33 GLY B O 1
ATOM 1306 N N . SER B 1 34 ? 3.027 0.524 -4.797 1 93.75 34 SER B N 1
ATOM 1307 C CA . SER B 1 34 ? 3.623 -0.004 -6.02 1 93.75 34 SER B CA 1
ATOM 1308 C C . SER B 1 34 ? 2.559 -0.286 -7.074 1 93.75 34 SER B C 1
ATOM 1310 O O . SER B 1 34 ? 1.538 -0.915 -6.781 1 93.75 34 SER B O 1
ATOM 1312 N N . LEU B 1 35 ? 2.77 0.153 -8.242 1 94.38 35 LEU B N 1
ATOM 1313 C CA . LEU B 1 35 ? 1.83 -0.094 -9.328 1 94.38 35 LEU B CA 1
ATOM 1314 C C . LEU B 1 35 ? 1.826 -1.567 -9.719 1 94.38 35 LEU B C 1
ATOM 1316 O O . LEU B 1 35 ? 0.763 -2.158 -9.922 1 94.38 35 LEU B O 1
ATOM 1320 N N . HIS B 1 36 ? 2.988 -2.184 -9.719 1 95.81 36 HIS B N 1
ATOM 1321 C CA . HIS B 1 36 ? 3.145 -3.529 -10.258 1 95.81 36 HIS B CA 1
ATOM 1322 C C . HIS B 1 36 ? 3.336 -4.551 -9.141 1 95.81 36 HIS B C 1
ATOM 1324 O O . HIS B 1 36 ? 3.746 -4.199 -8.039 1 95.81 36 HIS B O 1
ATOM 1330 N N . ASN B 1 37 ? 3.064 -5.824 -9.57 1 96.81 37 ASN B N 1
ATOM 1331 C CA . ASN B 1 37 ? 3.385 -6.93 -8.672 1 96.81 37 ASN B CA 1
ATOM 1332 C C . ASN B 1 37 ? 4.879 -7.234 -8.672 1 96.81 37 ASN B C 1
ATOM 1334 O O . ASN B 1 37 ? 5.566 -7.012 -9.672 1 96.81 37 ASN B O 1
ATOM 1338 N N . HIS B 1 38 ? 5.309 -7.758 -7.555 1 96.69 38 HIS B N 1
ATOM 1339 C CA . HIS B 1 38 ? 6.684 -8.227 -7.43 1 96.69 38 HIS B CA 1
ATOM 1340 C C . HIS B 1 38 ? 6.734 -9.625 -6.824 1 96.69 38 HIS B C 1
ATOM 1342 O O . HIS B 1 38 ?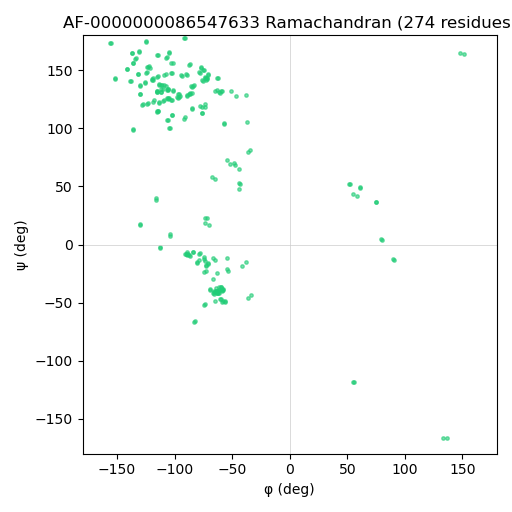 5.938 -9.953 -5.945 1 96.69 38 HIS B O 1
ATOM 1348 N N . ILE B 1 39 ? 7.711 -10.391 -7.266 1 96.81 39 ILE B N 1
ATOM 1349 C CA . ILE B 1 39 ? 7.922 -11.742 -6.75 1 96.81 39 ILE B CA 1
ATOM 1350 C C . ILE B 1 39 ? 9.414 -11.984 -6.543 1 96.81 39 ILE B C 1
ATOM 1352 O O . ILE B 1 3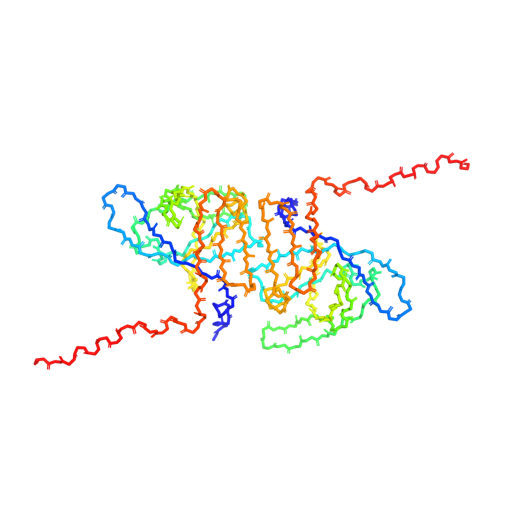9 ? 10.242 -11.539 -7.344 1 96.81 39 ILE B O 1
ATOM 1356 N N . SER B 1 40 ? 9.719 -12.672 -5.43 1 95.62 40 SER B N 1
ATOM 1357 C CA . SER B 1 40 ? 11.125 -12.945 -5.16 1 95.62 40 SER B CA 1
ATOM 1358 C C . SER B 1 40 ? 11.664 -14.031 -6.078 1 95.62 40 SER B C 1
ATOM 1360 O O . SER B 1 40 ? 10.93 -14.945 -6.469 1 95.62 40 SER B O 1
ATOM 1362 N N . ALA B 1 41 ? 13.016 -13.883 -6.348 1 95.19 41 ALA B N 1
ATOM 1363 C CA . ALA B 1 41 ? 13.672 -14.922 -7.133 1 95.19 41 ALA B CA 1
ATOM 1364 C C . ALA B 1 41 ? 13.555 -16.281 -6.453 1 95.19 41 ALA B C 1
ATOM 1366 O O . ALA B 1 41 ? 13.375 -17.312 -7.117 1 95.19 41 ALA B O 1
ATOM 1367 N N . SER B 1 42 ? 13.695 -16.297 -5.156 1 93.75 42 SER B N 1
ATOM 1368 C CA . SER B 1 42 ? 13.578 -17.547 -4.402 1 93.75 42 SER B CA 1
ATOM 1369 C C . SER B 1 42 ? 12.188 -18.156 -4.551 1 93.75 42 SER B C 1
ATOM 1371 O O . SER B 1 42 ? 12.047 -19.375 -4.66 1 93.75 42 SER B O 1
ATOM 1373 N N . CYS B 1 43 ? 11.148 -17.406 -4.504 1 93.81 43 CYS B N 1
ATOM 1374 C CA . CYS B 1 43 ? 9.781 -17.875 -4.695 1 93.81 43 CYS B CA 1
ATOM 1375 C C . CYS B 1 43 ? 9.594 -18.438 -6.098 1 93.81 43 CYS B C 1
ATOM 1377 O O . CYS B 1 43 ? 8.938 -19.469 -6.27 1 93.81 43 CYS B O 1
ATOM 1379 N N . CYS B 1 44 ? 10.141 -17.797 -7.109 1 93.5 44 CYS B N 1
ATOM 1380 C CA . CYS B 1 44 ? 10.086 -18.312 -8.477 1 93.5 44 CYS B CA 1
ATOM 1381 C C . CYS B 1 44 ? 10.664 -19.719 -8.555 1 93.5 44 CYS B C 1
ATOM 1383 O O . CYS B 1 44 ? 10.055 -20.609 -9.148 1 93.5 44 CYS B O 1
ATOM 1385 N N . ARG B 1 45 ? 11.789 -19.797 -7.988 1 92.5 45 ARG B N 1
ATOM 1386 C CA . ARG B 1 45 ? 12.445 -21.094 -7.996 1 92.5 45 ARG B CA 1
ATOM 1387 C C . ARG B 1 45 ? 11.594 -22.141 -7.305 1 92.5 45 ARG B C 1
ATOM 1389 O O . ARG B 1 45 ? 11.406 -23.25 -7.832 1 92.5 45 ARG B O 1
ATOM 1396 N N . ARG B 1 46 ? 11.078 -21.828 -6.152 1 90.81 46 ARG B N 1
ATOM 1397 C CA . ARG B 1 46 ? 10.258 -22.75 -5.371 1 90.81 46 ARG B CA 1
ATOM 1398 C C . ARG B 1 46 ? 9.039 -23.203 -6.164 1 90.81 46 ARG B C 1
ATOM 1400 O O . ARG B 1 46 ? 8.625 -24.359 -6.066 1 90.81 46 ARG B O 1
ATOM 1407 N N . LEU B 1 47 ? 8.438 -22.297 -6.941 1 91.19 47 LEU B N 1
ATOM 1408 C CA . LEU B 1 47 ? 7.195 -22.578 -7.656 1 91.19 47 LEU B CA 1
ATOM 1409 C C . LEU B 1 47 ? 7.484 -23.125 -9.047 1 91.19 47 LEU B C 1
ATOM 1411 O O . LEU B 1 47 ? 6.562 -23.5 -9.781 1 91.19 47 LEU B O 1
ATOM 1415 N N . GLY B 1 48 ? 8.734 -23.094 -9.438 1 91.12 48 GLY B N 1
ATOM 1416 C CA . GLY B 1 48 ? 9.102 -23.578 -10.758 1 91.12 48 GLY B CA 1
ATOM 1417 C C . GLY B 1 48 ? 8.711 -22.609 -11.867 1 91.12 48 GLY B C 1
ATOM 1418 O O . GLY B 1 48 ? 8.312 -23.047 -12.953 1 91.12 48 GLY B O 1
ATOM 1419 N N . LEU B 1 49 ? 8.812 -21.406 -11.602 1 92.56 49 LEU B N 1
ATOM 1420 C CA . LEU B 1 49 ? 8.461 -20.391 -12.594 1 92.56 49 LEU B CA 1
ATOM 1421 C C . LEU B 1 49 ? 9.688 -19.953 -13.383 1 92.56 49 LEU B C 1
ATOM 1423 O O . LEU B 1 49 ? 10.781 -19.828 -12.82 1 92.56 49 LEU B O 1
ATOM 1427 N N . VAL B 1 50 ? 9.477 -19.656 -14.656 1 94.69 50 VAL B N 1
ATOM 1428 C CA . VAL B 1 50 ? 10.531 -19.156 -15.531 1 94.69 50 VAL B CA 1
ATOM 1429 C C . VAL B 1 50 ? 10.281 -17.688 -15.852 1 94.69 50 VAL B C 1
ATOM 1431 O O . VAL B 1 50 ? 9.195 -17.312 -16.297 1 94.69 50 VAL B O 1
ATOM 1434 N N . ALA B 1 51 ? 11.312 -16.875 -15.555 1 95.12 51 ALA B N 1
ATOM 1435 C CA . ALA B 1 51 ? 11.203 -15.43 -15.797 1 95.12 51 ALA B CA 1
ATOM 1436 C C . ALA B 1 51 ? 11.688 -15.078 -17.203 1 95.12 51 ALA B C 1
ATOM 1438 O O . ALA B 1 51 ? 12.57 -15.75 -17.75 1 95.12 51 ALA B O 1
ATOM 1439 N N . SER B 1 52 ? 10.992 -14.039 -17.703 1 96 52 SER B N 1
ATOM 1440 C CA . SER B 1 52 ? 11.445 -13.445 -18.953 1 96 52 SER B CA 1
ATOM 1441 C C . SER B 1 52 ? 12.18 -12.133 -18.719 1 96 52 SER B C 1
ATOM 1443 O O . SER B 1 52 ? 11.797 -11.352 -17.844 1 96 52 SER B O 1
ATOM 1445 N N . GLU B 1 53 ? 13.125 -11.852 -19.547 1 95.44 53 GLU B N 1
ATOM 1446 C CA . GLU B 1 53 ? 13.859 -10.594 -19.469 1 95.44 53 GLU B CA 1
ATOM 1447 C C . GLU B 1 53 ? 13.125 -9.484 -20.219 1 95.44 53 GLU B C 1
ATOM 1449 O O . GLU B 1 53 ? 12.695 -9.68 -21.359 1 95.44 53 GLU B O 1
ATOM 1454 N N . ASP B 1 54 ? 12.984 -8.414 -19.531 1 92.38 54 ASP B N 1
ATOM 1455 C CA . ASP B 1 54 ? 12.391 -7.227 -20.141 1 92.38 54 ASP B CA 1
ATOM 1456 C C . ASP B 1 54 ? 13.414 -6.102 -20.266 1 92.38 54 ASP B C 1
ATOM 1458 O O . ASP B 1 54 ? 14.094 -5.77 -19.297 1 92.38 54 ASP B O 1
ATOM 1462 N N . ARG B 1 55 ? 13.617 -5.645 -21.453 1 90.88 55 ARG B N 1
ATOM 1463 C CA . ARG B 1 55 ? 14.523 -4.523 -21.656 1 90.88 55 ARG B CA 1
ATOM 1464 C C . ARG B 1 55 ? 13.75 -3.229 -21.891 1 90.88 55 ARG B C 1
ATOM 1466 O O . ARG B 1 55 ? 12.758 -3.211 -22.625 1 90.88 55 ARG B O 1
ATOM 1473 N N . SER B 1 56 ? 14.055 -2.287 -21.078 1 87 56 SER B N 1
ATOM 1474 C CA . SER B 1 56 ? 13.461 -0.965 -21.25 1 87 56 SER B CA 1
ATOM 1475 C C . SER B 1 56 ? 14.523 0.128 -21.203 1 87 56 SER B C 1
ATOM 1477 O O . SER B 1 56 ? 15.68 -0.135 -20.859 1 87 56 SER B O 1
ATOM 1479 N N . PRO B 1 57 ? 14.102 1.283 -21.625 1 89.94 57 PRO B N 1
ATOM 1480 C CA . PRO B 1 57 ? 15.055 2.393 -21.516 1 89.94 57 PRO B CA 1
ATOM 1481 C C . PRO B 1 57 ? 15.594 2.564 -20.094 1 89.94 57 PRO B C 1
ATOM 1483 O O . PRO B 1 57 ? 16.688 3.111 -19.922 1 89.94 57 PRO B O 1
ATOM 1486 N N . CYS B 1 58 ? 14.922 2.08 -19.109 1 85.94 58 CYS B N 1
ATOM 1487 C CA . CYS B 1 58 ? 15.312 2.246 -17.719 1 85.94 58 CYS B CA 1
ATOM 1488 C C . CYS B 1 58 ? 16.234 1.111 -17.266 1 85.94 58 CYS B C 1
ATOM 1490 O O . CYS B 1 58 ? 16.734 1.126 -16.141 1 85.94 58 CYS B O 1
ATOM 1492 N N . GLY B 1 59 ? 16.359 0.129 -18.094 1 90.56 59 GLY B N 1
ATOM 1493 C CA . GLY B 1 59 ? 17.25 -0.974 -17.75 1 90.56 59 GLY B CA 1
ATOM 1494 C C . GLY B 1 59 ? 16.641 -2.334 -18.062 1 90.56 59 GLY B C 1
ATOM 1495 O O . GLY B 1 59 ? 15.75 -2.449 -18.891 1 90.56 59 GLY B O 1
ATOM 1496 N N . VAL B 1 60 ? 17.344 -3.229 -17.484 1 91.75 60 VAL B N 1
ATOM 1497 C CA . VAL B 1 60 ? 16.938 -4.613 -17.672 1 91.75 60 VAL B CA 1
ATOM 1498 C C . VAL B 1 60 ? 16.188 -5.109 -16.438 1 91.75 60 VAL B C 1
ATOM 1500 O O . VAL B 1 60 ? 16.625 -4.891 -15.312 1 91.75 60 VAL B O 1
ATOM 1503 N N . SER B 1 61 ? 15.086 -5.723 -16.656 1 93.94 61 SER B N 1
ATOM 1504 C CA . SER B 1 61 ? 14.32 -6.363 -15.586 1 93.94 61 SER B CA 1
ATOM 1505 C C . SER B 1 61 ? 13.859 -7.754 -15.992 1 93.94 61 SER B C 1
ATOM 1507 O O . SER B 1 61 ? 14.016 -8.156 -17.156 1 93.94 61 SER B O 1
ATOM 1509 N N . SER B 1 62 ? 13.531 -8.562 -14.984 1 95.62 62 SER B N 1
ATOM 1510 C CA . SER B 1 62 ? 12.953 -9.883 -15.227 1 95.62 62 SER B CA 1
ATOM 1511 C C . SER B 1 62 ? 11.516 -9.953 -14.711 1 95.62 62 SER B C 1
ATOM 1513 O O . SER B 1 62 ? 11.18 -9.344 -13.695 1 95.62 62 SER B O 1
ATOM 1515 N N . SER B 1 63 ? 10.711 -10.742 -15.5 1 97.06 63 SER B N 1
ATOM 1516 C CA . SER B 1 63 ? 9.32 -10.875 -15.086 1 97.06 63 SER B CA 1
ATOM 1517 C C . SER B 1 63 ? 8.812 -12.297 -15.32 1 97.06 63 SER B C 1
ATOM 1519 O O . SER B 1 63 ? 9.336 -13.016 -16.172 1 97.06 63 SER B O 1
ATOM 1521 N N . VAL B 1 64 ? 7.844 -12.602 -14.43 1 96.88 64 VAL B N 1
ATOM 1522 C CA . VAL B 1 64 ? 7.043 -13.797 -14.688 1 96.88 64 VAL B CA 1
ATOM 1523 C C . VAL B 1 64 ? 5.652 -13.391 -15.18 1 96.88 64 VAL B C 1
ATOM 1525 O O . VAL B 1 64 ? 5.047 -12.461 -14.641 1 96.88 64 VAL B O 1
ATOM 1528 N N . THR B 1 65 ? 5.148 -13.969 -16.188 1 94.25 65 THR B N 1
ATOM 1529 C CA . THR B 1 65 ? 3.867 -13.57 -16.75 1 94.25 65 THR B CA 1
ATOM 1530 C C . THR B 1 65 ? 2.822 -14.664 -16.547 1 94.25 65 THR B C 1
ATOM 1532 O O . THR B 1 65 ? 1.639 -14.461 -16.828 1 94.25 65 THR B O 1
ATOM 1535 N N . ALA B 1 66 ? 3.107 -15.766 -16 1 88 66 ALA B N 1
ATOM 1536 C CA . ALA B 1 66 ? 2.211 -16.922 -15.906 1 88 66 ALA B CA 1
ATOM 1537 C C . ALA B 1 66 ? 1.882 -17.234 -14.453 1 88 66 ALA B C 1
ATOM 1539 O O . ALA B 1 66 ? 1.879 -18.406 -14.047 1 88 66 ALA B O 1
ATOM 1540 N N . LEU B 1 67 ? 1.683 -16.297 -13.727 1 94 67 LEU B N 1
ATOM 1541 C CA . LEU B 1 67 ? 1.254 -16.594 -12.367 1 94 67 LEU B CA 1
ATOM 1542 C C . LEU B 1 67 ? -0.227 -16.953 -12.328 1 94 67 LEU B C 1
ATOM 1544 O O . LEU B 1 67 ? -1.063 -16.234 -12.859 1 94 67 LEU B O 1
ATOM 1548 N N . GLN B 1 68 ? -0.521 -18.109 -11.906 1 94.88 68 GLN B N 1
ATOM 1549 C CA . GLN B 1 68 ? -1.888 -18.547 -11.641 1 94.88 68 GLN B CA 1
ATOM 1550 C C . GLN B 1 68 ? -2.104 -18.828 -10.156 1 94.88 68 GLN B C 1
ATOM 1552 O O . GLN B 1 68 ? -1.553 -19.781 -9.609 1 94.88 68 GLN B O 1
ATOM 1557 N N . LEU B 1 69 ? -2.932 -18.062 -9.555 1 95.12 69 LEU B N 1
ATOM 1558 C CA . LEU B 1 69 ? -3.135 -18.125 -8.109 1 95.12 69 LEU B CA 1
ATOM 1559 C C . LEU B 1 69 ? -4.605 -18.344 -7.777 1 95.12 69 LEU B C 1
ATOM 1561 O O . LEU B 1 69 ? -5.484 -18 -8.57 1 95.12 69 LEU B O 1
ATOM 1565 N N . GLN B 1 70 ? -4.785 -19.016 -6.73 1 93.12 70 GLN B N 1
ATOM 1566 C CA . GLN B 1 70 ? -6.09 -19.031 -6.078 1 93.12 70 GLN B CA 1
ATOM 1567 C C . GLN B 1 70 ? -6.102 -18.125 -4.848 1 93.12 70 GLN B C 1
ATOM 1569 O O . GLN B 1 70 ? -5.414 -18.391 -3.863 1 93.12 70 GLN B O 1
ATOM 1574 N N . VAL B 1 71 ? -6.801 -17.078 -4.883 1 92.62 71 VAL B N 1
ATOM 1575 C CA . VAL B 1 71 ? -6.984 -16.156 -3.775 1 92.62 71 VAL B CA 1
ATOM 1576 C C . VAL B 1 71 ? -8.391 -16.312 -3.195 1 92.62 71 VAL B C 1
ATOM 1578 O O . VAL B 1 71 ? -9.359 -15.812 -3.762 1 92.62 71 VAL B O 1
ATOM 1581 N N . GLY B 1 72 ? -8.43 -16.906 -2.027 1 87.38 72 GLY B N 1
ATOM 1582 C CA . GLY B 1 72 ? -9.742 -17.375 -1.604 1 87.38 72 GLY B CA 1
ATOM 1583 C C . GLY B 1 72 ? -10.406 -18.297 -2.609 1 87.38 72 GLY B C 1
ATOM 1584 O O . GLY B 1 72 ? -9.836 -19.328 -2.967 1 87.38 72 GLY B O 1
ATOM 1585 N N . ARG B 1 73 ? -11.578 -17.875 -3.143 1 86.5 73 ARG B N 1
ATOM 1586 C CA . ARG B 1 73 ? -12.305 -18.688 -4.105 1 86.5 73 ARG B CA 1
ATOM 1587 C C . ARG B 1 73 ? -12.133 -18.156 -5.523 1 86.5 73 ARG B C 1
ATOM 1589 O O . ARG B 1 73 ? -12.734 -18.672 -6.465 1 86.5 73 ARG B O 1
ATOM 1596 N N . GLN B 1 74 ? -11.281 -17.219 -5.574 1 89.19 74 GLN B N 1
ATOM 1597 C CA . GLN B 1 74 ? -11.109 -16.578 -6.875 1 89.19 74 GLN B CA 1
ATOM 1598 C C . GLN B 1 74 ? -9.773 -16.969 -7.504 1 89.19 74 GLN B C 1
ATOM 1600 O O . GLN B 1 74 ? -8.758 -17.031 -6.816 1 89.19 74 GLN B O 1
ATOM 1605 N N . ALA B 1 75 ? -9.93 -17.25 -8.836 1 91.62 75 ALA B N 1
ATOM 1606 C CA . ALA B 1 75 ? -8.703 -17.453 -9.609 1 91.62 75 ALA B CA 1
ATOM 1607 C C . ALA B 1 75 ? -8.117 -16.109 -10.062 1 91.62 75 ALA B C 1
ATOM 1609 O O . ALA B 1 75 ? -8.859 -15.211 -10.453 1 91.62 75 ALA B O 1
ATOM 1610 N N . LEU B 1 76 ? -6.801 -16.016 -9.93 1 94.06 76 LEU B N 1
ATOM 1611 C CA . LEU B 1 76 ? -6.098 -14.812 -10.344 1 94.06 76 LEU B CA 1
ATOM 1612 C C . LEU B 1 76 ? -4.934 -15.156 -11.266 1 94.06 76 LEU B C 1
ATOM 1614 O O . LEU B 1 76 ? -4.074 -15.969 -10.914 1 94.06 76 LEU B O 1
ATOM 1618 N N . ARG B 1 77 ? -5.035 -14.594 -12.445 1 95.69 77 ARG B N 1
ATOM 1619 C CA . ARG B 1 77 ? -3.893 -14.617 -13.359 1 95.69 77 ARG B CA 1
ATOM 1620 C C . ARG B 1 77 ? -3.221 -13.25 -13.43 1 95.69 77 ARG B C 1
ATOM 1622 O O . ARG B 1 77 ? -3.885 -12.242 -13.672 1 95.69 77 ARG B O 1
ATOM 1629 N N . CYS B 1 78 ? -1.967 -13.273 -13.18 1 96.75 78 CYS B N 1
ATOM 1630 C CA . CYS B 1 78 ? -1.27 -11.992 -13.188 1 96.75 78 CYS B CA 1
ATOM 1631 C C . CYS B 1 78 ? 0.215 -12.18 -13.477 1 96.75 78 CYS B C 1
ATOM 1633 O O . CYS B 1 78 ? 0.679 -13.312 -13.656 1 96.75 78 CYS B O 1
ATOM 1635 N N . SER B 1 79 ? 0.931 -11.047 -13.641 1 97.5 79 SER B N 1
ATOM 1636 C CA . SER B 1 79 ? 2.379 -11.008 -13.812 1 97.5 79 SER B CA 1
ATOM 1637 C C . SER B 1 79 ? 3.055 -10.305 -12.641 1 97.5 79 SER B C 1
ATOM 1639 O O . SER B 1 79 ? 2.389 -9.656 -11.828 1 97.5 79 SER B O 1
ATOM 1641 N N . ALA B 1 80 ? 4.332 -10.555 -12.578 1 97.38 80 ALA B N 1
ATOM 1642 C CA . ALA B 1 80 ? 5.102 -9.922 -11.508 1 97.38 80 ALA B CA 1
ATOM 1643 C C . ALA B 1 80 ? 6.559 -9.727 -11.93 1 97.38 80 ALA B C 1
ATOM 1645 O O . ALA B 1 80 ? 7.145 -10.594 -12.578 1 97.38 80 ALA B O 1
ATOM 1646 N N . PHE B 1 81 ? 7.129 -8.602 -11.5 1 96.81 81 PHE B N 1
ATOM 1647 C CA . PHE B 1 81 ? 8.562 -8.398 -11.648 1 96.81 81 PHE B CA 1
ATOM 1648 C C . PHE B 1 81 ? 9.336 -9.203 -10.609 1 96.81 81 PHE B C 1
ATOM 1650 O O . PHE B 1 81 ? 8.945 -9.25 -9.438 1 96.81 81 PHE B O 1
ATOM 1657 N N . VAL B 1 82 ? 10.445 -9.742 -11.047 1 96.88 82 VAL B N 1
ATOM 1658 C CA . VAL B 1 82 ? 11.266 -10.539 -10.148 1 96.88 82 VAL B CA 1
ATOM 1659 C C . VAL B 1 82 ? 12.234 -9.641 -9.391 1 96.88 82 VAL B C 1
ATOM 1661 O O . VAL B 1 82 ? 12.906 -8.797 -10 1 96.88 82 VAL B O 1
ATOM 1664 N N . LYS B 1 83 ? 12.219 -9.828 -8.102 1 95.06 83 LYS B N 1
ATOM 1665 C CA . LYS B 1 83 ? 13.156 -9.094 -7.258 1 95.06 83 LYS B CA 1
ATOM 1666 C C . LYS B 1 83 ? 14.086 -10.055 -6.508 1 95.06 83 LYS B C 1
ATOM 1668 O O . LYS B 1 83 ? 13.648 -11.109 -6.039 1 95.06 83 LYS B O 1
ATOM 1673 N N . GLU B 1 84 ? 15.297 -9.594 -6.398 1 88.06 84 GLU B N 1
ATOM 1674 C CA . GLU B 1 84 ? 16.266 -10.367 -5.629 1 88.06 84 GLU B CA 1
ATOM 1675 C C . GLU B 1 84 ? 16.219 -9.992 -4.148 1 88.06 84 GLU B C 1
ATOM 1677 O O . GLU B 1 84 ? 15.969 -8.836 -3.803 1 88.06 84 GLU B O 1
ATOM 1682 N N . ASP B 1 85 ? 16.625 -10.891 -3.23 1 65.38 85 ASP B N 1
ATOM 1683 C CA . ASP B 1 85 ? 16.969 -10.68 -1.826 1 65.38 85 ASP B CA 1
ATOM 1684 C C . ASP B 1 85 ? 15.797 -10.07 -1.063 1 65.38 85 ASP B C 1
ATOM 1686 O O . ASP B 1 85 ? 16 -9.203 -0.202 1 65.38 85 ASP B O 1
ATOM 1690 N N . GLU B 1 86 ? 14.602 -10.664 -1.44 1 66.06 86 GLU B N 1
ATOM 1691 C CA . GLU B 1 86 ? 13.516 -10.078 -0.658 1 66.06 86 GLU B CA 1
ATOM 1692 C C . GLU B 1 86 ? 12.969 -11.07 0.365 1 66.06 86 GLU B C 1
ATOM 1694 O O . GLU B 1 86 ? 13.055 -12.281 0.167 1 66.06 86 GLU B O 1
ATOM 1699 N N . ALA B 1 87 ? 12.625 -10.43 1.395 1 64.75 87 ALA B N 1
ATOM 1700 C CA . ALA B 1 87 ? 12.07 -11.234 2.482 1 64.75 87 ALA B CA 1
ATOM 1701 C C . ALA B 1 87 ? 10.648 -11.688 2.156 1 64.75 87 ALA B C 1
ATOM 1703 O O . ALA B 1 87 ? 10.133 -12.625 2.773 1 64.75 87 ALA B O 1
ATOM 1704 N N . PHE B 1 88 ? 10.117 -11.148 1.167 1 78 88 PHE B N 1
ATOM 1705 C CA . PHE B 1 88 ? 8.742 -11.531 0.85 1 78 88 PHE B CA 1
ATOM 1706 C C . PHE B 1 88 ? 8.711 -12.492 -0.333 1 78 88 PHE B C 1
ATOM 1708 O O . PHE B 1 88 ? 9.648 -12.539 -1.127 1 78 88 PHE B O 1
ATOM 1715 N N . GLU B 1 89 ? 7.656 -13.258 -0.414 1 91.19 89 GLU B N 1
ATOM 1716 C CA . GLU B 1 89 ? 7.457 -14.133 -1.569 1 91.19 89 GLU B CA 1
ATOM 1717 C C . GLU B 1 89 ? 6.828 -13.367 -2.732 1 91.19 89 GLU B C 1
ATOM 1719 O O . GLU B 1 89 ? 7.504 -13.055 -3.713 1 91.19 89 GLU B O 1
ATOM 1724 N N . LEU B 1 90 ? 5.668 -12.977 -2.531 1 96.56 90 LEU B N 1
ATOM 1725 C CA . LEU B 1 90 ? 4.887 -12.281 -3.547 1 96.56 90 LEU B CA 1
ATOM 1726 C C . LEU B 1 90 ? 4.281 -11 -2.984 1 96.56 90 LEU B C 1
ATOM 1728 O O . LEU B 1 90 ? 3.775 -10.984 -1.859 1 96.56 90 LEU B O 1
ATOM 1732 N N . CYS B 1 91 ? 4.328 -9.922 -3.76 1 96.12 91 CYS B N 1
ATOM 1733 C CA . CYS B 1 91 ? 3.703 -8.648 -3.418 1 96.12 91 CYS B CA 1
ATOM 1734 C C . CYS B 1 91 ? 2.744 -8.195 -4.512 1 96.12 91 CYS B C 1
ATOM 1736 O O . CYS B 1 91 ? 3.143 -8.039 -5.668 1 96.12 91 CYS B O 1
ATOM 1738 N N . LEU B 1 92 ? 1.527 -8.023 -4.125 1 96.62 92 LEU B N 1
ATOM 1739 C CA . LEU B 1 92 ? 0.533 -7.535 -5.074 1 96.62 92 LEU B CA 1
ATOM 1740 C C . LEU B 1 92 ? 0.482 -6.012 -5.078 1 96.62 92 LEU B C 1
ATOM 1742 O O . LEU B 1 92 ? 0.324 -5.391 -4.027 1 96.62 92 LEU B O 1
ATOM 1746 N N . GLY B 1 93 ? 0.583 -5.512 -6.234 1 96.12 93 GLY B N 1
ATOM 1747 C CA . GLY B 1 93 ? 0.573 -4.066 -6.418 1 96.12 93 GLY B CA 1
ATOM 1748 C C . GLY B 1 93 ? -0.814 -3.508 -6.672 1 96.12 93 GLY B C 1
ATOM 1749 O O . GLY B 1 93 ? -1.79 -4.258 -6.734 1 96.12 93 GLY B O 1
ATOM 1750 N N . LEU B 1 94 ? -0.837 -2.223 -6.793 1 95.94 94 LEU B N 1
ATOM 1751 C CA . LEU B 1 94 ? -2.084 -1.466 -6.852 1 95.94 94 LEU B CA 1
ATOM 1752 C C . LEU B 1 94 ? -2.902 -1.857 -8.078 1 95.94 94 LEU B C 1
ATOM 1754 O O . LEU B 1 94 ? -4.129 -1.957 -8.008 1 95.94 94 LEU B O 1
ATOM 1758 N N . GLN B 1 95 ? -2.301 -2.068 -9.18 1 95.06 95 GLN B N 1
ATOM 1759 C CA . GLN B 1 95 ? -3.041 -2.426 -10.383 1 95.06 95 GLN B CA 1
ATOM 1760 C C . GLN B 1 95 ? -3.848 -3.705 -10.172 1 95.06 95 GLN B C 1
ATOM 1762 O O . GLN B 1 95 ? -5.035 -3.756 -10.5 1 95.06 95 GLN B O 1
ATOM 1767 N N . THR B 1 96 ? -3.199 -4.711 -9.656 1 95.62 96 THR B N 1
ATOM 1768 C CA . THR B 1 96 ? -3.865 -5.98 -9.398 1 95.62 96 THR B CA 1
ATOM 1769 C C . THR B 1 96 ? -4.934 -5.816 -8.32 1 95.62 96 THR B C 1
ATOM 1771 O O . THR B 1 96 ? -6.035 -6.359 -8.438 1 95.62 96 THR B O 1
ATOM 1774 N N . LEU B 1 97 ? -4.66 -5.062 -7.305 1 95 97 LEU B N 1
ATOM 1775 C CA . LEU B 1 97 ? -5.594 -4.848 -6.203 1 95 97 LEU B CA 1
ATOM 1776 C C . LEU B 1 97 ? -6.852 -4.141 -6.691 1 95 97 LEU B C 1
ATOM 1778 O O . LEU B 1 97 ? -7.961 -4.461 -6.254 1 95 97 LEU B O 1
ATOM 1782 N N . LEU B 1 98 ? -6.656 -3.168 -7.586 1 93.94 98 LEU B N 1
ATOM 1783 C CA . LEU B 1 98 ? -7.801 -2.471 -8.164 1 93.94 98 LEU B CA 1
ATOM 1784 C C . LEU B 1 98 ? -8.625 -3.412 -9.039 1 93.94 98 LEU B C 1
ATOM 1786 O O . LEU B 1 98 ? -9.859 -3.393 -8.984 1 93.94 98 LEU B O 1
ATOM 1790 N N . GLU B 1 99 ? -7.945 -4.195 -9.781 1 92.88 99 GLU B N 1
ATOM 1791 C CA . GLU B 1 99 ? -8.641 -5.164 -10.625 1 92.88 99 GLU B CA 1
ATOM 1792 C C . GLU B 1 99 ? -9.484 -6.121 -9.789 1 92.88 99 GLU B C 1
ATOM 1794 O O . GLU B 1 99 ? -10.594 -6.484 -10.188 1 92.88 99 GLU B O 1
ATOM 1799 N N . LEU B 1 100 ? -8.984 -6.465 -8.664 1 92.75 100 LEU B N 1
ATOM 1800 C CA . LEU B 1 100 ? -9.664 -7.41 -7.789 1 92.75 100 LEU B CA 1
ATOM 1801 C C . LEU B 1 100 ? -10.703 -6.703 -6.926 1 92.75 100 LEU B C 1
ATOM 1803 O O . LEU B 1 100 ? -11.438 -7.352 -6.18 1 92.75 100 LEU B O 1
ATOM 1807 N N . LYS B 1 101 ? -10.719 -5.359 -7.02 1 92.62 101 LYS B N 1
ATOM 1808 C CA . LYS B 1 101 ? -11.633 -4.551 -6.223 1 92.62 101 LYS B CA 1
ATOM 1809 C C . LYS B 1 101 ? -11.539 -4.906 -4.742 1 92.62 101 LYS B C 1
ATOM 1811 O O . LYS B 1 101 ? -12.555 -5.133 -4.082 1 92.62 101 LYS B O 1
ATOM 1816 N N . CYS B 1 102 ? -10.375 -4.891 -4.262 1 93.25 102 CYS B N 1
ATOM 1817 C CA . CYS B 1 102 ? -10.07 -5.379 -2.922 1 93.25 102 CYS B CA 1
ATOM 1818 C C . CYS B 1 102 ? -10.461 -4.352 -1.866 1 93.25 102 CYS B C 1
ATOM 1820 O O . CYS B 1 102 ? -10.422 -3.146 -2.119 1 93.25 102 CYS B O 1
ATOM 1822 N N . CYS B 1 103 ? -10.836 -4.926 -0.747 1 95.25 103 CYS B N 1
ATOM 1823 C CA . CYS B 1 103 ? -10.977 -4.141 0.474 1 95.25 103 CYS B CA 1
ATOM 1824 C C . CYS B 1 103 ? -9.961 -4.586 1.523 1 95.25 103 CYS B C 1
ATOM 1826 O O . CYS B 1 103 ? -9.992 -5.73 1.979 1 95.25 103 CYS B O 1
ATOM 1828 N N . LEU B 1 104 ? -9.062 -3.725 1.842 1 96.56 104 LEU B N 1
ATOM 1829 C CA . LEU B 1 104 ? -8.102 -3.963 2.908 1 96.56 104 LEU B CA 1
ATOM 1830 C C . LEU B 1 104 ? -8.625 -3.439 4.242 1 96.56 104 LEU B C 1
ATOM 1832 O O . LEU B 1 104 ? -8.711 -2.227 4.445 1 96.56 104 LEU B O 1
ATOM 1836 N N . ASP B 1 105 ? -8.961 -4.348 5.113 1 95.88 105 ASP B N 1
ATOM 1837 C CA . ASP B 1 105 ? -9.492 -3.969 6.422 1 95.88 105 ASP B CA 1
ATOM 1838 C C . ASP B 1 105 ? -8.445 -4.16 7.516 1 95.88 105 ASP B C 1
ATOM 1840 O O . ASP B 1 105 ? -8.281 -5.266 8.039 1 95.88 105 ASP B O 1
ATOM 1844 N N . LEU B 1 106 ? -7.82 -3.055 7.891 1 95 106 LEU B N 1
ATOM 1845 C CA . LEU B 1 106 ? -6.738 -3.113 8.867 1 95 106 LEU B CA 1
ATOM 1846 C C . LEU B 1 106 ? -7.289 -3.186 10.289 1 95 106 LEU B C 1
ATOM 1848 O O . LEU B 1 106 ? -6.566 -3.531 11.219 1 95 106 LEU B O 1
ATOM 1852 N N . SER B 1 107 ? -8.555 -2.877 10.391 1 92.75 107 SER B N 1
ATOM 1853 C CA . SER B 1 107 ? -9.211 -3.006 11.688 1 92.75 107 SER B CA 1
ATOM 1854 C C . SER B 1 107 ? -9.469 -4.469 12.039 1 92.75 107 SER B C 1
ATOM 1856 O O . SER B 1 107 ? -9.055 -4.941 13.102 1 92.75 107 SER B O 1
ATOM 1858 N N . SER B 1 108 ? -10.078 -5.133 11.117 1 94 108 SER B N 1
ATOM 1859 C CA . SER B 1 108 ? -10.391 -6.543 11.32 1 94 108 SER B CA 1
ATOM 1860 C C . SER B 1 108 ? -9.242 -7.434 10.859 1 94 108 SER B C 1
ATOM 1862 O O . SER B 1 108 ? -9.273 -8.648 11.055 1 94 108 SER B O 1
ATOM 1864 N N . ARG B 1 109 ? -8.234 -6.863 10.211 1 94.94 109 ARG B N 1
ATOM 1865 C CA . ARG B 1 109 ? -7.035 -7.539 9.719 1 94.94 109 ARG B CA 1
ATOM 1866 C C . ARG B 1 109 ? -7.395 -8.617 8.703 1 94.94 109 ARG B C 1
ATOM 1868 O O . ARG B 1 109 ? -6.988 -9.773 8.836 1 94.94 109 ARG B O 1
ATOM 1875 N N . VAL B 1 110 ? -8.188 -8.227 7.777 1 96.44 110 VAL B N 1
ATOM 1876 C CA . VAL B 1 110 ? -8.57 -9.125 6.695 1 96.44 110 VAL B CA 1
ATOM 1877 C C . VAL B 1 110 ? -8.516 -8.375 5.363 1 96.44 110 VAL B C 1
ATOM 1879 O O . VAL B 1 110 ? -8.57 -7.145 5.332 1 96.44 110 VAL B O 1
ATOM 1882 N N . VAL B 1 111 ? -8.359 -9.109 4.32 1 96.19 111 VAL B N 1
ATOM 1883 C CA . VAL B 1 111 ? -8.555 -8.609 2.963 1 96.19 111 VAL B CA 1
ATOM 1884 C C . VAL B 1 111 ? -9.766 -9.297 2.332 1 96.19 111 VAL B C 1
ATOM 1886 O O . VAL B 1 111 ? -9.961 -10.508 2.496 1 96.19 111 VAL B O 1
ATOM 1889 N N . LYS B 1 112 ? -10.539 -8.5 1.662 1 94.94 112 LYS B N 1
ATOM 1890 C CA . LYS B 1 112 ? -11.734 -8.977 0.977 1 94.94 112 LYS B CA 1
ATOM 1891 C C . LYS B 1 112 ? -11.648 -8.727 -0.525 1 94.94 112 LYS B C 1
ATOM 1893 O O . LYS B 1 112 ? -11.148 -7.688 -0.957 1 94.94 112 LYS B O 1
ATOM 1898 N N . PHE B 1 113 ? -12.109 -9.641 -1.234 1 91.62 113 PHE B N 1
ATOM 1899 C CA . PHE B 1 113 ? -12.188 -9.508 -2.684 1 91.62 113 PHE B CA 1
ATOM 1900 C C . PHE B 1 113 ? -13.633 -9.5 -3.152 1 91.62 113 PHE B C 1
ATOM 1902 O O . PHE B 1 113 ? -14.453 -10.266 -2.654 1 91.62 113 PHE B O 1
ATOM 1909 N N . GLN B 1 114 ? -13.898 -8.539 -3.988 1 83.12 114 GLN B N 1
ATOM 1910 C CA . GLN B 1 114 ? -15.273 -8.422 -4.469 1 83.12 114 GLN B CA 1
ATOM 1911 C C . GLN B 1 114 ? -15.695 -9.664 -5.25 1 83.12 114 GLN B C 1
ATOM 1913 O O . GLN B 1 114 ? -14.906 -10.211 -6.023 1 83.12 114 GLN B O 1
ATOM 1918 N N . GLY B 1 115 ? -16.875 -10.039 -5.109 1 77.69 115 GLY B N 1
ATOM 1919 C CA . GLY B 1 115 ? -17.422 -11.195 -5.812 1 77.69 115 GLY B CA 1
ATOM 1920 C C . GLY B 1 115 ? -17.25 -12.492 -5.055 1 77.69 115 GLY B C 1
ATOM 1921 O O . GLY B 1 115 ? -17.797 -13.523 -5.449 1 77.69 115 GLY B O 1
ATOM 1922 N N . CYS B 1 116 ? -16.391 -12.352 -4.031 1 73 116 CYS B N 1
ATOM 1923 C CA . CYS B 1 116 ? -16.219 -13.523 -3.186 1 73 116 CYS B CA 1
ATOM 1924 C C . CYS B 1 116 ? -16.656 -13.242 -1.754 1 73 116 CYS B C 1
ATOM 1926 O O . CYS B 1 116 ? -16.547 -12.102 -1.284 1 73 116 CYS B O 1
ATOM 1928 N N . ASP B 1 117 ? -17.469 -13.914 -1.236 1 78.12 117 ASP B N 1
ATOM 1929 C CA . ASP B 1 117 ? -17.906 -13.734 0.147 1 78.12 117 ASP B CA 1
ATOM 1930 C C . ASP B 1 117 ? -16.828 -14.211 1.123 1 78.12 117 ASP B C 1
ATOM 1932 O O . ASP B 1 117 ? -17.109 -14.484 2.289 1 78.12 117 ASP B O 1
ATOM 1936 N N . GLU B 1 118 ? -15.68 -14.234 0.667 1 88.25 118 GLU B N 1
ATOM 1937 C CA . GLU B 1 118 ? -14.641 -14.75 1.552 1 88.25 118 GLU B CA 1
ATOM 1938 C C . GLU B 1 118 ? -13.68 -13.641 1.978 1 88.25 118 GLU B C 1
ATOM 1940 O O . GLU B 1 118 ? -13.32 -12.781 1.171 1 88.25 118 GLU B O 1
ATOM 1945 N N . GLU B 1 119 ? -13.336 -13.664 3.271 1 93.94 119 GLU B N 1
ATOM 1946 C CA . GLU B 1 119 ? -12.312 -12.812 3.865 1 93.94 119 GLU B CA 1
ATOM 1947 C C . GLU B 1 119 ? -11.047 -13.609 4.176 1 93.94 119 GLU B C 1
ATOM 1949 O O . GLU B 1 119 ? -11.117 -14.695 4.758 1 93.94 119 GLU B O 1
ATOM 1954 N N . LEU B 1 120 ? -10.016 -13.102 3.664 1 96.12 120 LEU B N 1
ATOM 1955 C CA . LEU B 1 120 ? -8.742 -13.734 3.994 1 96.12 120 LEU B CA 1
ATOM 1956 C C . LEU B 1 120 ? -8.039 -12.992 5.125 1 96.12 120 LEU B C 1
ATOM 1958 O O . LEU B 1 120 ? -7.828 -11.781 5.039 1 96.12 120 LEU B O 1
ATOM 1962 N N . PRO B 1 121 ? -7.66 -13.75 6.188 1 96.19 121 PRO B N 1
ATOM 1963 C CA . PRO B 1 121 ? -6.977 -13.086 7.297 1 96.19 121 PRO B CA 1
ATOM 1964 C C . PRO B 1 121 ? -5.535 -12.711 6.965 1 96.19 121 PRO B C 1
ATOM 1966 O O . PRO B 1 121 ? -4.844 -13.453 6.266 1 96.19 121 PRO B O 1
ATOM 1969 N N . PHE B 1 122 ? -5.047 -11.547 7.465 1 95.88 122 PHE B N 1
ATOM 1970 C CA . PHE B 1 122 ? -3.625 -11.227 7.414 1 95.88 122 PHE B CA 1
ATOM 1971 C C . PHE B 1 122 ? -2.84 -12.086 8.398 1 95.88 122 PHE B C 1
ATOM 1973 O O . PHE B 1 122 ? -3.301 -12.352 9.508 1 95.88 122 PHE B O 1
ATOM 1980 N N . LEU B 1 123 ? -1.72 -12.383 7.906 1 93.06 123 LEU B N 1
ATOM 1981 C CA . LEU B 1 123 ? -0.825 -13.164 8.75 1 93.06 123 LEU B CA 1
ATOM 1982 C C . LEU B 1 123 ? -0.293 -12.32 9.906 1 93.06 123 LEU B C 1
ATOM 1984 O O . LEU B 1 123 ? -0.093 -11.117 9.758 1 93.06 123 LEU B O 1
ATOM 1988 N N . ASN B 1 124 ? -0.079 -12.984 11.133 1 79.88 124 ASN B N 1
ATOM 1989 C CA . ASN B 1 124 ? 0.536 -12.305 12.266 1 79.88 124 ASN B CA 1
ATOM 1990 C C . ASN B 1 124 ? 2.035 -12.109 12.062 1 79.88 124 ASN B C 1
ATOM 1992 O O . ASN B 1 124 ? 2.697 -12.961 11.453 1 79.88 124 ASN B O 1
ATOM 1996 N N . ALA B 1 125 ? 2.467 -10.977 12.031 1 62.12 125 ALA B N 1
ATOM 1997 C CA . ALA B 1 125 ? 3.908 -10.766 11.93 1 62.12 125 ALA B CA 1
ATOM 1998 C C . ALA B 1 125 ? 4.676 -11.859 12.656 1 62.12 125 ALA B C 1
ATOM 2000 O O . ALA B 1 125 ? 5.719 -12.32 12.18 1 62.12 125 ALA B O 1
ATOM 2001 N N . TRP B 1 126 ? 4.305 -12.266 13.797 1 49.75 126 TRP B N 1
ATOM 2002 C CA . TRP B 1 126 ? 5.008 -13.273 14.586 1 49.75 126 TRP B CA 1
ATOM 2003 C C . TRP B 1 126 ? 4.703 -14.672 14.07 1 49.75 126 TRP B C 1
ATOM 2005 O O . TRP B 1 126 ? 5.414 -15.625 14.391 1 49.75 126 TRP B O 1
ATOM 2015 N N . SER B 1 127 ? 3.844 -14.859 13.328 1 47.41 127 SER B N 1
ATOM 2016 C CA . SER B 1 127 ? 3.391 -16.219 13.047 1 47.41 127 SER B CA 1
ATOM 2017 C C . SER B 1 127 ? 4.402 -16.969 12.195 1 47.41 127 SER B C 1
ATOM 2019 O O . SER B 1 127 ? 4.246 -18.172 11.945 1 47.41 127 SER B O 1
ATOM 2021 N N . ASP B 1 128 ? 5.312 -16.391 11.5 1 44.59 128 ASP B N 1
ATOM 2022 C CA . ASP B 1 128 ? 6.035 -17.266 10.594 1 44.59 128 ASP B CA 1
ATOM 2023 C C . ASP B 1 128 ? 6.723 -18.391 11.367 1 44.59 128 ASP B C 1
ATOM 2025 O O . ASP B 1 128 ? 7.184 -19.375 10.766 1 44.59 128 ASP B O 1
ATOM 2029 N N . SER B 1 129 ? 7.266 -18.125 12.531 1 38.78 129 SER B N 1
ATOM 2030 C CA . SER B 1 129 ? 8.203 -19.156 12.977 1 38.78 129 SER B CA 1
ATOM 2031 C C . SER B 1 129 ? 7.48 -20.469 13.266 1 38.78 129 SER B C 1
ATOM 2033 O O . SER B 1 129 ? 8.07 -21.391 13.828 1 38.78 129 SER B O 1
ATOM 2035 N N . GLN B 1 130 ? 6.207 -20.5 13.328 1 35.44 130 GLN B N 1
ATOM 2036 C CA . GLN B 1 130 ? 5.781 -21.828 13.742 1 35.44 130 GLN B CA 1
ATOM 2037 C C . GLN B 1 130 ? 5.957 -22.844 12.609 1 35.44 130 GLN B C 1
ATOM 2039 O O . GLN B 1 130 ? 4.977 -23.312 12.031 1 35.44 130 GLN B O 1
ATOM 2044 N N . CYS B 1 131 ? 6.703 -22.625 11.641 1 38.06 131 CYS B N 1
ATOM 2045 C CA . CYS B 1 131 ? 6.949 -23.859 10.914 1 38.06 131 CYS B CA 1
ATOM 2046 C C . CYS B 1 131 ? 7.309 -24.984 11.875 1 38.06 131 CYS B C 1
ATOM 2048 O O . CYS B 1 131 ? 7.969 -24.766 12.891 1 38.06 131 CYS B O 1
ATOM 2050 N N . GLN B 1 132 ? 6.574 -26.188 11.781 1 34.34 132 GLN B N 1
ATOM 2051 C CA . GLN B 1 132 ? 6.531 -27.5 12.422 1 34.34 132 GLN B CA 1
ATOM 2052 C C . GLN B 1 132 ? 7.926 -28.109 12.523 1 34.34 132 GLN B C 1
ATOM 2054 O O . GLN B 1 132 ? 8.523 -28.469 11.516 1 34.34 132 GLN B O 1
ATOM 2059 N N . HIS B 1 133 ? 8.789 -27.594 13.344 1 34.72 133 HIS B N 1
ATOM 2060 C CA . HIS B 1 133 ? 9.82 -28.531 13.797 1 34.72 133 HIS B CA 1
ATOM 2061 C C . HIS B 1 133 ? 9.211 -29.875 14.172 1 34.72 133 HIS B C 1
ATOM 2063 O O . HIS B 1 133 ? 8.648 -30.016 15.266 1 34.72 133 HIS B O 1
ATOM 2069 N N . ASP B 1 134 ? 8.328 -30.438 13.273 1 31.45 134 ASP B N 1
ATOM 2070 C CA . ASP B 1 134 ? 8.125 -31.844 13.578 1 31.45 134 ASP B CA 1
ATOM 2071 C C . ASP B 1 134 ? 9.453 -32.594 13.648 1 31.45 134 ASP B C 1
ATOM 2073 O O . ASP B 1 134 ? 10.188 -32.656 12.656 1 31.45 134 ASP B O 1
ATOM 2077 N N . THR B 1 135 ? 10.219 -32.344 14.727 1 34.28 135 THR B N 1
ATOM 2078 C CA . THR B 1 135 ? 11.195 -33.312 15.211 1 34.28 135 THR B CA 1
ATOM 2079 C C . THR B 1 135 ? 10.664 -34.719 15.047 1 34.28 135 THR B C 1
ATOM 2081 O O . THR B 1 135 ? 9.633 -35.094 15.609 1 34.28 135 THR B O 1
ATOM 2084 N N . ASN B 1 136 ? 10.766 -35.219 13.812 1 31.33 136 ASN B N 1
ATOM 2085 C CA . ASN B 1 136 ? 10.703 -36.656 13.562 1 31.33 136 ASN B CA 1
ATOM 2086 C C . ASN B 1 136 ? 11.539 -37.438 14.57 1 31.33 136 ASN B C 1
ATOM 2088 O O . ASN B 1 136 ? 12.773 -37.438 14.492 1 31.33 136 ASN B O 1
ATOM 2092 N N . GLU B 1 137 ? 11.328 -37.219 15.883 1 30.94 137 GLU B N 1
ATOM 2093 C CA . GLU B 1 137 ? 11.812 -38.25 16.781 1 30.94 137 GLU B CA 1
ATOM 2094 C C . GLU B 1 137 ? 11.25 -39.625 16.391 1 30.94 137 GLU B C 1
ATOM 2096 O O . GLU B 1 137 ? 11.453 -40.625 17.109 1 30.94 137 GLU B O 1
ATOM 2101 N N . ASN B 1 138 ? 10.25 -39.812 15.492 1 30.88 138 ASN B N 1
ATOM 2102 C CA . ASN B 1 138 ? 9.82 -41.219 15.609 1 30.88 138 ASN B CA 1
ATOM 2103 C C . ASN B 1 138 ? 10.922 -42.188 15.195 1 30.88 138 ASN B C 1
ATOM 2105 O O . ASN B 1 138 ? 10.984 -43.312 15.703 1 30.88 138 ASN B O 1
ATOM 2109 N N . LEU B 1 139 ? 11.578 -42 14.031 1 24.69 139 LEU B N 1
ATOM 2110 C CA . LEU B 1 139 ? 12.133 -43.312 13.734 1 24.69 139 LEU B CA 1
ATOM 2111 C C . LEU B 1 139 ? 13.391 -43.562 14.555 1 24.69 139 LEU B C 1
ATOM 2113 O O . LEU B 1 139 ? 14.211 -42.656 14.742 1 24.69 139 LEU B O 1
#

pLDDT: mean 82.69, std 20.56, range [24.09, 97.5]

Secondary structure (DSSP, 8-state):
--THHHHT--EEEEEE-STT----EEEEEEETT-SS-EEEHHHHHHHT--PEEEEETTEEEEEEEEEEEEETTEEEEEEEEEESS-S-SEEEEHHHHHHTT-EEETTTTEEE-TT---EEEPPPGGGGGGS--------/--THHHHT--EEEEEE-STT----EEEEEEETT-SS-EEEHHHHHHHT--PEEEEETTEEEEEEEEEEEEETTEEEEEEEEEESS-S-SEEEEHHHHHHTT-EEETTTTEEE-TT---EEEPPPGGGGG----------

Solvent-accessible surface area (backbone atoms only — not comparable to full-atom values): 15502 Å² total; per-residue (Å²): 129,86,66,62,67,66,56,67,45,53,24,31,74,30,27,45,45,57,90,94,52,72,79,39,82,40,55,33,30,51,21,44,64,32,62,58,29,34,27,13,51,68,43,30,59,76,71,67,55,73,68,44,80,42,80,50,99,90,41,78,48,39,28,33,73,78,45,37,32,29,52,80,94,38,80,43,77,45,55,28,36,52,36,76,94,50,92,54,42,31,34,43,7,28,55,60,42,50,74,43,24,26,29,44,28,50,60,81,38,28,39,32,38,62,96,46,98,51,73,45,56,44,55,59,64,76,56,66,71,67,64,77,76,70,72,76,78,80,131,137,82,65,64,68,64,53,67,46,55,23,32,76,30,28,46,44,56,89,94,52,72,78,39,80,40,54,34,31,51,20,45,64,32,62,60,27,35,29,15,51,68,44,31,59,76,73,68,56,72,69,44,81,42,80,49,99,90,41,78,45,40,27,34,72,79,44,35,32,29,53,81,92,38,81,43,77,44,54,28,36,53,37,77,93,51,95,54,42,31,34,43,9,30,54,59,41,49,74,43,24,28,30,43,28,50,61,81,39,30,37,32,37,63,97,47,98,52,70,45,56,44,54,58,63,76,54,69,69,71,62,79,76,71,73,75,69,75,124

Radius of gyration: 20.99 Å; Cα contacts (8 Å, |Δi|>4): 577; chains: 2; bounding box: 43×89×38 Å

InterPro domains:
  IPR021109 Aspartic peptidase domain superfamily [G3DSA:2.40.70.10] (20-127)

Sequence (278 aa):
MHSGKALNQQSFVCRRSGPRCCETEVKASINTGSLHNHISASCCRRLGLVASEDRSPCGVSSSVTALQLQVGRQALRCSAFVKEDEAFELCLGLQTLLELKCCLDLSSRVVKFQGCDEELPFLNAWSDSQCQHDTNENLMHSGKALNQQSFVCRRSGPRCCETEVKASINTGSLHNHISASCCRRLGLVASEDRSPCGVSSSVTALQLQVGRQALRCSAFVKEDEAFELCLGLQTLLELKCCLDLSSRVVKFQGCDEELPFLNAWSDSQCQHDTNENL